Protein AF-A0A0L7KNR8-F1 (afdb_monomer_lite)

Radius of gyration: 23.15 Å; chains: 1; bounding box: 58×33×73 Å

Secondary structure (DSSP, 8-state):
-----HHHHHHHHHHHS-HHHHTTEEEEEE----TT-----SEEEEETTSEEEEEETTEEEEEEE---SS---EEEEEE-TT--EEEEEE-SSEEEEEEESSSEEEEEEEESEEEEEEE-TT-SS--EEEEEESS--SPEEE-TT--EE---------TTTHHHHHHHHHHHHHHHHHHHHHHTT--

Organism: Operophtera brumata (NCBI:txid104452)

pLDDT: mean 81.12, std 15.82, range [36.81, 95.5]

Structure (mmCIF, N/CA/C/O backbone):
data_AF-A0A0L7KNR8-F1
#
_entry.id   AF-A0A0L7KNR8-F1
#
loop_
_atom_site.group_PDB
_atom_site.id
_atom_site.type_symbol
_atom_site.label_atom_id
_atom_site.label_alt_id
_atom_site.label_comp_id
_atom_site.label_asym_id
_atom_site.label_entity_id
_atom_site.label_seq_id
_atom_site.pdbx_PDB_ins_code
_atom_site.Cartn_x
_atom_site.Cartn_y
_atom_site.Cartn_z
_atom_site.occupancy
_atom_site.B_iso_or_equiv
_atom_site.auth_seq_id
_atom_site.auth_comp_id
_atom_site.auth_asym_id
_atom_site.auth_atom_id
_atom_site.pdbx_PDB_model_num
ATOM 1 N N . MET A 1 1 ? 5.613 -11.503 24.191 1.00 37.38 1 MET A N 1
ATOM 2 C CA . MET A 1 1 ? 5.406 -11.866 22.773 1.00 37.38 1 MET A CA 1
ATOM 3 C C . MET A 1 1 ? 4.360 -12.969 22.717 1.00 37.38 1 MET A C 1
ATOM 5 O O . MET A 1 1 ? 4.701 -14.126 22.918 1.00 37.38 1 MET A O 1
ATOM 9 N N . GLN A 1 2 ? 3.079 -12.625 22.579 1.00 37.84 2 GLN A N 1
ATOM 10 C CA . GLN A 1 2 ? 2.032 -13.630 22.381 1.00 37.84 2 GLN A CA 1
ATOM 11 C C . GLN A 1 2 ? 1.893 -13.866 20.880 1.00 37.84 2 GLN A C 1
ATOM 13 O O . GLN A 1 2 ? 1.580 -12.940 20.136 1.00 37.84 2 GLN A O 1
ATOM 18 N N . GLY A 1 3 ? 2.192 -15.090 20.444 1.00 43.38 3 GLY A N 1
ATOM 19 C CA . GLY A 1 3 ? 1.976 -15.519 19.068 1.00 43.38 3 GLY A CA 1
ATOM 20 C C . GLY A 1 3 ? 0.489 -15.445 18.749 1.00 43.38 3 GLY A C 1
ATOM 21 O O . GLY A 1 3 ? -0.318 -16.158 19.347 1.00 43.38 3 GLY A O 1
ATOM 22 N N . ILE A 1 4 ? 0.121 -14.545 17.845 1.00 47.81 4 ILE A N 1
ATOM 23 C CA . ILE A 1 4 ? -1.256 -14.387 17.397 1.00 47.81 4 ILE A CA 1
ATOM 24 C C . ILE A 1 4 ? -1.545 -15.549 16.438 1.00 47.81 4 ILE A C 1
ATOM 26 O O . ILE A 1 4 ? -1.029 -15.599 15.325 1.00 47.81 4 ILE A O 1
ATOM 30 N N . THR A 1 5 ? -2.333 -16.527 16.881 1.00 53.62 5 THR A N 1
ATOM 31 C CA . THR A 1 5 ? -2.871 -17.584 16.012 1.00 53.62 5 THR A CA 1
ATOM 32 C C . THR A 1 5 ? -3.895 -16.985 15.040 1.00 53.62 5 THR A C 1
ATOM 34 O O . THR A 1 5 ? -4.539 -15.982 15.348 1.00 53.62 5 THR A O 1
ATOM 37 N N . ALA A 1 6 ? -4.104 -17.598 13.868 1.00 60.38 6 ALA A N 1
ATOM 38 C CA . ALA A 1 6 ? -5.024 -17.085 12.838 1.00 60.38 6 ALA A CA 1
ATOM 39 C C . ALA A 1 6 ? -6.465 -16.828 13.346 1.00 60.38 6 ALA A C 1
ATOM 41 O O . ALA A 1 6 ? -7.164 -15.950 12.837 1.00 60.38 6 ALA A O 1
ATOM 42 N N . GLY A 1 7 ? -6.904 -17.556 14.382 1.00 59.66 7 GLY A N 1
ATOM 43 C CA . GLY A 1 7 ? -8.181 -17.318 15.064 1.00 59.66 7 GLY A CA 1
ATOM 44 C C . GLY A 1 7 ? -8.222 -16.006 15.858 1.00 59.66 7 GLY A C 1
ATOM 45 O O . GLY A 1 7 ? -9.235 -15.309 15.822 1.00 59.66 7 GLY A O 1
ATOM 46 N N . ASN A 1 8 ? -7.112 -15.628 16.498 1.00 73.69 8 ASN A N 1
ATOM 47 C CA . ASN A 1 8 ? -6.999 -14.385 17.263 1.00 73.69 8 ASN A CA 1
ATOM 48 C C . ASN A 1 8 ? -6.939 -13.161 16.339 1.00 73.69 8 ASN A C 1
ATOM 50 O O . ASN A 1 8 ? -7.565 -12.149 16.641 1.00 73.69 8 ASN A O 1
ATOM 54 N N . VAL A 1 9 ? -6.282 -13.271 15.173 1.00 78.44 9 VAL A N 1
ATOM 55 C CA . VAL A 1 9 ? -6.230 -12.177 14.180 1.00 78.44 9 VAL A CA 1
ATOM 56 C C . VAL A 1 9 ? -7.637 -11.788 13.721 1.00 78.44 9 VAL A C 1
ATOM 58 O O . VAL A 1 9 ? -7.971 -10.609 13.681 1.00 78.44 9 VAL A O 1
ATOM 61 N N . ARG A 1 10 ? -8.496 -12.772 13.415 1.00 79.19 10 ARG A N 1
ATOM 62 C CA . ARG A 1 10 ? -9.878 -12.505 12.976 1.00 79.19 10 ARG A CA 1
ATOM 63 C C . ARG A 1 10 ? -10.735 -11.851 14.058 1.00 79.19 10 ARG A C 1
ATOM 65 O O . ARG A 1 10 ? -11.606 -11.050 13.728 1.00 79.19 10 ARG A O 1
ATOM 72 N N . GLN A 1 11 ? -10.533 -12.211 15.324 1.00 82.56 11 GLN A N 1
ATOM 73 C CA . GLN A 1 11 ? -11.270 -11.603 16.433 1.00 82.56 11 GLN A CA 1
ATOM 74 C C . GLN A 1 11 ? -10.834 -10.155 16.659 1.00 82.56 11 GLN A C 1
ATOM 76 O O . GLN A 1 11 ? -11.690 -9.284 16.783 1.00 82.56 11 GLN A O 1
ATOM 81 N N . GLU A 1 12 ? -9.527 -9.892 16.628 1.00 83.44 12 GLU A N 1
ATOM 82 C CA . GLU A 1 12 ? -8.979 -8.537 16.721 1.00 83.44 12 GLU A CA 1
ATOM 83 C C . GLU A 1 12 ? -9.417 -7.659 15.548 1.00 83.44 12 GLU A C 1
ATOM 85 O O . GLU A 1 12 ? -9.917 -6.556 15.747 1.00 83.44 12 GLU A O 1
ATOM 90 N N . PHE A 1 13 ? -9.367 -8.188 14.327 1.00 85.19 13 PHE A N 1
ATOM 91 C CA . PHE A 1 13 ? -9.852 -7.498 13.133 1.00 85.19 13 PHE A CA 1
ATOM 92 C C . PHE A 1 13 ? -11.319 -7.053 13.266 1.00 85.19 13 PHE A C 1
ATOM 94 O O . PHE A 1 13 ? -11.649 -5.888 13.056 1.00 85.19 13 PHE A O 1
ATOM 101 N N . LYS A 1 14 ? -12.202 -7.960 13.708 1.00 85.69 14 LYS A N 1
ATOM 102 C CA . LYS A 1 14 ? -13.618 -7.643 13.970 1.00 85.69 14 LYS A CA 1
ATOM 103 C C . LYS A 1 14 ? -13.817 -6.695 15.153 1.00 85.69 14 LYS A C 1
ATOM 105 O O . LYS A 1 14 ? -14.855 -6.046 15.248 1.00 85.69 14 LYS A O 1
ATOM 110 N N . ARG A 1 15 ? -12.867 -6.643 16.089 1.00 87.88 15 ARG A N 1
ATOM 111 C CA . ARG A 1 15 ? -12.920 -5.730 17.231 1.00 87.88 15 ARG A CA 1
ATOM 112 C C . ARG A 1 15 ? -12.614 -4.300 16.799 1.00 87.88 15 ARG A C 1
ATOM 114 O O . ARG A 1 15 ? -13.287 -3.401 17.297 1.00 87.88 15 ARG A O 1
ATOM 121 N N . LEU A 1 16 ? -11.650 -4.115 15.901 1.00 87.25 16 LEU A N 1
ATOM 122 C CA . LEU A 1 16 ? -11.127 -2.808 15.493 1.00 87.25 16 LEU A CA 1
ATOM 123 C C . LEU A 1 16 ? -11.939 -2.131 14.382 1.00 87.25 16 LEU A C 1
ATOM 125 O O . LEU A 1 16 ? -11.911 -0.908 14.277 1.00 87.25 16 LEU A O 1
ATOM 129 N N . LEU A 1 17 ? -12.690 -2.895 13.584 1.00 88.69 17 LEU A N 1
ATOM 130 C CA . LEU A 1 17 ? -13.468 -2.362 12.462 1.00 88.69 17 LEU A CA 1
ATOM 131 C C . LEU A 1 17 ? -14.983 -2.367 12.713 1.00 88.69 17 LEU A C 1
ATOM 133 O O . LEU A 1 17 ? -15.502 -3.259 13.391 1.00 88.69 17 LEU A O 1
ATOM 137 N N . PRO A 1 18 ? -15.727 -1.424 12.107 1.00 88.75 18 PRO A N 1
ATOM 138 C CA . PRO A 1 18 ? -17.177 -1.519 11.990 1.00 88.75 18 PRO A CA 1
ATOM 139 C C . PRO A 1 18 ? -17.598 -2.760 11.194 1.00 88.75 18 PRO A C 1
ATOM 141 O O . PRO A 1 18 ? -17.036 -3.054 10.139 1.00 88.75 18 PRO A O 1
ATOM 144 N N . LEU A 1 19 ? -18.649 -3.450 11.651 1.00 85.94 19 LEU A N 1
ATOM 145 C CA . LEU A 1 19 ? -19.166 -4.664 11.002 1.00 85.94 19 LEU A CA 1
ATOM 146 C C . LEU A 1 19 ? -19.582 -4.445 9.540 1.00 85.94 19 LEU A C 1
ATOM 148 O O . LEU A 1 19 ? -19.510 -5.381 8.755 1.00 85.94 19 LEU A O 1
ATOM 152 N N . SER A 1 20 ? -19.977 -3.223 9.174 1.00 86.81 20 SER A N 1
ATOM 153 C CA . SER A 1 20 ? -20.363 -2.865 7.806 1.00 86.81 20 SER A CA 1
ATOM 154 C C . SER A 1 20 ? -19.220 -2.983 6.798 1.00 86.81 20 SER A C 1
ATOM 156 O O . SER A 1 20 ? -19.477 -3.192 5.623 1.00 86.81 20 SER A O 1
ATOM 158 N N . ILE A 1 21 ? -17.970 -2.841 7.244 1.00 89.12 21 ILE A N 1
ATOM 159 C CA . ILE A 1 21 ? -16.797 -2.765 6.363 1.00 89.12 21 ILE A CA 1
ATOM 160 C C . ILE A 1 21 ? -16.029 -4.083 6.336 1.00 89.12 21 ILE A C 1
ATOM 162 O O . ILE A 1 21 ? -15.330 -4.359 5.371 1.00 89.12 21 ILE A O 1
ATOM 166 N N . VAL A 1 22 ? -16.192 -4.932 7.355 1.00 88.75 22 VAL A N 1
ATOM 167 C CA . VAL A 1 22 ? -15.485 -6.218 7.495 1.00 88.75 22 VAL A CA 1
ATOM 168 C C . VAL A 1 22 ? -15.588 -7.089 6.237 1.00 88.75 22 VAL A C 1
ATOM 170 O O . VAL A 1 22 ? -14.595 -7.701 5.852 1.00 88.75 22 VAL A O 1
ATOM 173 N N . ASP A 1 23 ? -16.750 -7.114 5.582 1.00 88.38 23 ASP A N 1
ATOM 174 C CA . ASP A 1 23 ? -16.982 -7.927 4.379 1.00 88.38 23 ASP A CA 1
ATOM 175 C C . ASP A 1 23 ? -16.477 -7.261 3.081 1.00 88.38 23 ASP A C 1
ATOM 177 O O . ASP A 1 23 ? -16.331 -7.921 2.044 1.00 88.38 23 ASP A O 1
ATOM 181 N N . GLU A 1 24 ? -16.193 -5.958 3.127 1.00 91.56 24 GLU A N 1
ATOM 182 C CA . GLU A 1 24 ? -15.673 -5.167 2.007 1.00 91.56 24 GLU A CA 1
ATOM 183 C C . GLU A 1 24 ? -14.142 -5.154 1.945 1.00 91.56 24 GLU A C 1
ATOM 185 O O . GLU A 1 24 ? -13.592 -4.780 0.912 1.00 91.56 24 GLU A O 1
ATOM 190 N N . VAL A 1 25 ? -13.443 -5.552 3.012 1.00 92.38 25 VAL A N 1
ATOM 191 C CA . VAL A 1 25 ? -11.973 -5.512 3.067 1.00 92.38 25 VAL A CA 1
ATOM 192 C C . VAL A 1 25 ? -11.349 -6.612 2.204 1.00 92.38 25 VAL A C 1
ATOM 194 O O . VAL A 1 25 ? -11.728 -7.780 2.305 1.00 92.38 25 VAL A O 1
ATOM 197 N N . THR A 1 26 ? -10.354 -6.248 1.391 1.00 92.88 26 THR A N 1
ATOM 198 C CA . THR A 1 26 ? -9.527 -7.192 0.618 1.00 92.88 26 THR A CA 1
ATOM 199 C C . THR A 1 26 ? -8.208 -7.489 1.317 1.00 92.88 26 THR A C 1
ATOM 201 O O . THR A 1 26 ? -7.867 -8.649 1.538 1.00 92.88 26 THR A O 1
ATOM 204 N N . CYS A 1 27 ? -7.488 -6.447 1.727 1.00 92.56 27 CYS A N 1
ATOM 205 C CA . CYS A 1 27 ? -6.225 -6.547 2.443 1.00 92.56 27 CYS A CA 1
ATOM 206 C C . CYS A 1 27 ? -6.145 -5.486 3.547 1.00 92.56 27 CYS A C 1
ATOM 208 O O . CYS A 1 27 ? -6.828 -4.461 3.512 1.00 92.56 27 CYS A O 1
ATOM 210 N N . PHE A 1 28 ? -5.358 -5.765 4.583 1.00 93.88 28 PHE A N 1
ATOM 211 C CA . PHE A 1 28 ? -5.241 -4.897 5.750 1.00 93.88 28 PHE A CA 1
ATOM 212 C C . PHE A 1 28 ? -3.872 -5.023 6.400 1.00 93.88 28 PHE A C 1
ATOM 214 O O . PHE A 1 28 ? -3.176 -6.026 6.237 1.00 93.88 28 PHE A O 1
ATOM 221 N N . VAL A 1 29 ? -3.524 -4.014 7.188 1.00 93.88 29 VAL A N 1
ATOM 222 C CA . VAL A 1 29 ? -2.290 -3.973 7.964 1.00 93.88 29 VAL A CA 1
ATOM 223 C C . VAL A 1 29 ? -2.547 -3.309 9.313 1.00 93.88 29 VAL A C 1
ATOM 225 O O . VAL A 1 29 ? -3.264 -2.311 9.408 1.00 93.88 29 VAL A O 1
ATOM 228 N N . PHE A 1 30 ? -1.994 -3.898 10.373 1.00 92.25 30 PHE A N 1
ATOM 229 C CA . PHE A 1 30 ? -2.049 -3.315 11.711 1.00 92.25 30 PHE A CA 1
ATOM 230 C C . PHE A 1 30 ? -0.986 -2.242 11.858 1.00 92.25 30 PHE A C 1
ATOM 232 O O . PHE A 1 30 ? 0.125 -2.380 11.344 1.00 92.25 30 PHE A O 1
ATOM 239 N N . TYR A 1 31 ? -1.328 -1.201 12.600 1.00 89.06 31 TYR A N 1
ATOM 240 C CA . TYR A 1 31 ? -0.393 -0.137 12.890 1.00 89.06 31 TYR A CA 1
ATOM 241 C C . TYR A 1 31 ? 0.751 -0.620 13.794 1.00 89.06 31 TYR A C 1
ATOM 243 O O . TYR A 1 31 ? 0.554 -1.391 14.736 1.00 89.06 31 TYR A O 1
ATOM 251 N N . ASP A 1 32 ? 1.964 -0.157 13.504 1.00 84.25 32 ASP A N 1
ATOM 252 C CA . ASP A 1 32 ? 3.203 -0.583 14.161 1.00 84.25 32 ASP A CA 1
ATOM 253 C C . ASP A 1 32 ? 3.488 0.150 15.487 1.00 84.25 32 ASP A C 1
ATOM 255 O O . ASP A 1 32 ? 4.457 -0.183 16.167 1.00 84.25 32 ASP A O 1
ATOM 259 N N . ASN A 1 33 ? 2.631 1.099 15.894 1.00 81.94 33 ASN A N 1
ATOM 260 C CA . ASN A 1 33 ? 2.738 1.873 17.141 1.00 81.94 33 ASN A CA 1
ATOM 261 C C . ASN A 1 33 ? 4.123 2.513 17.341 1.00 81.94 33 ASN A C 1
ATOM 263 O O . ASN A 1 33 ? 4.761 2.372 18.388 1.00 81.94 33 ASN A O 1
ATOM 267 N N . HIS A 1 34 ? 4.609 3.212 16.315 1.00 81.94 34 HIS A N 1
ATOM 268 C CA . HIS A 1 34 ? 5.936 3.814 16.341 1.00 81.94 34 HIS A CA 1
ATOM 269 C C . HIS A 1 34 ? 6.030 4.968 17.371 1.00 81.94 34 HIS A C 1
ATOM 271 O O . HIS A 1 34 ? 5.220 5.890 17.326 1.00 81.94 34 HIS A O 1
ATOM 277 N N . PRO A 1 35 ? 7.053 5.014 18.251 1.00 80.94 35 PRO A N 1
ATOM 278 C CA . PRO A 1 35 ? 7.109 5.949 19.389 1.00 80.94 35 PRO A CA 1
ATOM 279 C C . PRO A 1 35 ? 7.247 7.431 19.010 1.00 80.94 35 PRO A C 1
ATOM 281 O O . PRO A 1 35 ? 7.067 8.302 19.855 1.00 80.94 35 PRO A O 1
ATOM 284 N N . ARG A 1 36 ? 7.628 7.723 17.762 1.00 80.19 36 ARG A N 1
ATOM 285 C CA . ARG A 1 36 ? 7.742 9.093 17.225 1.00 80.19 36 ARG A CA 1
ATOM 286 C C . ARG A 1 36 ? 6.499 9.565 16.478 1.00 80.19 36 ARG A C 1
ATOM 288 O O . ARG A 1 36 ? 6.495 10.689 15.991 1.00 80.19 36 ARG A O 1
ATOM 295 N N . ASP A 1 37 ? 5.510 8.697 16.320 1.00 79.38 37 ASP A N 1
ATOM 296 C CA . ASP A 1 37 ? 4.304 9.009 15.574 1.00 79.38 37 ASP A CA 1
ATOM 297 C C . ASP A 1 37 ? 3.152 9.203 16.562 1.00 79.38 37 ASP A C 1
ATOM 299 O O . ASP A 1 37 ? 2.779 8.288 17.293 1.00 79.38 37 ASP A O 1
ATOM 303 N N . GLU A 1 38 ? 2.619 10.421 16.615 1.00 78.06 38 GLU A N 1
ATOM 304 C CA . GLU A 1 38 ? 1.482 10.773 17.476 1.00 78.06 38 GLU A CA 1
ATOM 305 C C . GLU A 1 38 ? 0.149 10.290 16.888 1.00 78.06 38 GLU A C 1
ATOM 307 O O . GLU A 1 38 ? -0.907 10.424 17.514 1.00 78.06 38 GLU A O 1
ATOM 312 N N . LYS A 1 39 ? 0.178 9.720 15.677 1.00 78.62 39 LYS A N 1
ATOM 313 C CA . LYS A 1 39 ? -1.007 9.161 15.044 1.00 78.62 39 LYS A CA 1
ATOM 314 C C . LYS A 1 39 ? -1.562 8.006 15.855 1.00 78.62 39 LYS A C 1
ATOM 316 O O . LYS A 1 39 ? -0.917 6.984 16.080 1.00 78.62 39 LYS A O 1
ATOM 321 N N . CYS A 1 40 ? -2.821 8.175 16.213 1.00 84.06 40 CYS A N 1
ATOM 322 C CA . CYS A 1 40 ? -3.650 7.142 16.788 1.00 84.06 40 CYS A CA 1
ATOM 323 C C . CYS A 1 40 ? -4.304 6.388 15.632 1.00 84.06 40 CYS A C 1
ATOM 325 O O . CYS A 1 40 ? -5.356 6.803 15.171 1.00 84.06 40 CYS A O 1
ATOM 327 N N . ILE A 1 41 ? -3.658 5.349 15.105 1.00 89.31 41 ILE A N 1
ATOM 328 C CA . ILE A 1 41 ? -4.232 4.456 14.089 1.00 89.31 41 ILE A CA 1
ATOM 329 C C . ILE A 1 41 ? -4.156 3.045 14.655 1.00 89.31 41 ILE A C 1
ATOM 331 O O . ILE A 1 41 ? -3.123 2.651 15.184 1.00 89.31 41 ILE A O 1
ATOM 335 N N . ASP A 1 42 ? -5.235 2.282 14.538 1.00 90.12 42 ASP A N 1
ATOM 336 C CA . ASP A 1 42 ? -5.235 0.873 14.936 1.00 90.12 42 ASP A CA 1
ATOM 337 C C . ASP A 1 42 ? -4.985 -0.028 13.724 1.00 90.12 42 ASP A C 1
ATOM 339 O O . ASP A 1 42 ? -4.175 -0.961 13.759 1.00 90.12 42 ASP A O 1
ATOM 343 N N . ILE A 1 43 ? -5.702 0.248 12.634 1.00 92.88 43 ILE A N 1
ATOM 344 C CA . ILE A 1 43 ? -5.706 -0.586 11.438 1.00 92.88 43 ILE A CA 1
ATOM 345 C C . ILE A 1 43 ? -5.940 0.254 10.185 1.00 92.88 43 ILE A C 1
ATOM 347 O O . ILE A 1 43 ? -6.784 1.154 10.159 1.00 92.88 43 ILE A O 1
ATOM 351 N N . THR A 1 44 ? -5.222 -0.104 9.128 1.00 94.12 44 THR A N 1
ATOM 352 C CA . THR A 1 44 ? -5.417 0.438 7.786 1.00 94.12 44 THR A CA 1
ATOM 353 C C . THR A 1 44 ? -5.912 -0.680 6.882 1.00 94.12 44 THR A C 1
ATOM 355 O O . THR A 1 44 ? -5.375 -1.791 6.896 1.00 94.12 44 THR A O 1
ATOM 358 N N . VAL A 1 45 ? -6.962 -0.406 6.113 1.00 95.06 45 VAL A N 1
ATOM 359 C CA . VAL A 1 45 ? -7.637 -1.400 5.274 1.00 95.06 45 VAL A CA 1
ATOM 360 C C . VAL A 1 45 ? -7.801 -0.902 3.849 1.00 95.06 45 VAL A C 1
ATOM 362 O O . VAL A 1 45 ? -8.078 0.275 3.622 1.00 95.06 45 VAL A O 1
ATOM 365 N N . CYS A 1 46 ? -7.692 -1.822 2.899 1.00 94.88 46 CYS A N 1
ATOM 366 C CA . CYS A 1 46 ? -8.123 -1.630 1.524 1.00 94.88 46 CYS A CA 1
ATOM 367 C C . CYS A 1 46 ? -9.456 -2.340 1.309 1.00 94.88 46 CYS A C 1
ATOM 369 O O . CYS A 1 46 ? -9.657 -3.474 1.747 1.00 94.88 46 CYS A O 1
ATOM 371 N N . THR A 1 47 ? -10.363 -1.671 0.616 1.00 93.50 47 THR A N 1
ATOM 372 C CA . THR A 1 47 ? -11.675 -2.207 0.247 1.00 93.50 47 THR A CA 1
ATOM 373 C C . THR A 1 47 ? -11.668 -2.764 -1.175 1.00 93.50 47 THR A C 1
ATOM 375 O O . THR A 1 47 ? -10.842 -2.381 -2.007 1.00 93.50 47 THR A O 1
ATOM 378 N N . LYS A 1 48 ? -12.648 -3.620 -1.487 1.00 91.25 48 LYS A N 1
ATOM 379 C CA . LYS A 1 48 ? -12.899 -4.149 -2.843 1.00 91.25 48 LYS A CA 1
ATOM 380 C C . LYS A 1 48 ? -13.132 -3.048 -3.875 1.00 91.25 48 LYS A C 1
ATOM 382 O O . LYS A 1 48 ? -12.812 -3.221 -5.043 1.00 91.25 48 LYS A O 1
ATOM 387 N N . THR A 1 49 ? -13.656 -1.900 -3.448 1.00 89.62 49 THR A N 1
ATOM 388 C CA . THR A 1 49 ? -13.877 -0.732 -4.312 1.00 89.62 49 THR A CA 1
ATOM 389 C C . THR A 1 49 ? -12.600 0.062 -4.597 1.00 89.62 49 THR A C 1
ATOM 391 O O . THR A 1 49 ? -12.656 1.051 -5.322 1.00 89.62 49 THR A O 1
ATOM 394 N N . GLY A 1 50 ? -11.453 -0.348 -4.045 1.00 89.31 50 GLY A N 1
ATOM 395 C CA . GLY A 1 50 ? -10.185 0.354 -4.214 1.00 89.31 50 GLY A CA 1
ATOM 396 C C . GLY A 1 50 ? -10.012 1.540 -3.267 1.00 89.31 50 GLY A C 1
ATOM 397 O O . GLY A 1 50 ? -9.163 2.387 -3.505 1.00 89.31 50 GLY A O 1
ATOM 398 N N . GLU A 1 51 ? -10.780 1.646 -2.183 1.00 93.50 51 GLU A N 1
ATOM 399 C CA . GLU A 1 51 ? -10.541 2.685 -1.175 1.00 93.50 51 GLU A CA 1
ATOM 400 C C . GLU A 1 51 ? -9.607 2.196 -0.075 1.00 93.50 51 GLU A C 1
ATOM 402 O O . GLU A 1 51 ? -9.827 1.128 0.503 1.00 93.50 51 GLU A O 1
ATOM 407 N N . LEU A 1 52 ? -8.616 3.022 0.249 1.00 94.88 52 LEU A N 1
ATOM 408 C CA . LEU A 1 52 ? -7.755 2.881 1.413 1.00 94.88 52 LEU A CA 1
ATOM 409 C C . LEU A 1 52 ? -8.341 3.704 2.562 1.00 94.88 52 LEU A C 1
ATOM 411 O O . LEU A 1 52 ? -8.602 4.897 2.397 1.00 94.88 52 LEU A O 1
ATOM 415 N N . ARG A 1 53 ? -8.546 3.079 3.721 1.00 94.88 53 ARG A N 1
ATOM 416 C CA . ARG A 1 53 ? -9.186 3.689 4.892 1.00 94.88 53 ARG A CA 1
ATOM 417 C C . ARG A 1 53 ? -8.369 3.426 6.159 1.00 94.88 53 ARG A C 1
ATOM 419 O O . ARG A 1 53 ? -7.928 2.303 6.392 1.00 94.88 53 ARG A O 1
ATOM 426 N N . GLU A 1 54 ? -8.199 4.455 6.981 1.00 94.12 54 GLU A N 1
ATOM 427 C CA . GLU A 1 54 ? -7.533 4.398 8.289 1.00 94.12 54 GLU A CA 1
ATOM 428 C C . GLU A 1 54 ? -8.576 4.448 9.409 1.00 94.12 54 GLU A C 1
ATOM 430 O O . GLU A 1 54 ? -9.434 5.336 9.416 1.00 94.12 54 GLU A O 1
ATOM 435 N N . TYR A 1 55 ? -8.482 3.525 10.369 1.00 93.31 55 TYR A N 1
ATOM 436 C CA . TYR A 1 55 ? -9.395 3.442 11.509 1.00 93.31 55 TYR A CA 1
ATOM 437 C C . TYR A 1 55 ? -8.669 3.554 12.844 1.00 93.31 55 TYR A C 1
ATOM 439 O O . TYR A 1 55 ? -7.577 3.009 13.030 1.00 93.31 55 TYR A O 1
ATOM 447 N N . PHE A 1 56 ? -9.343 4.184 13.800 1.00 92.44 56 PHE A N 1
ATOM 448 C CA . PHE A 1 56 ? -8.960 4.208 15.205 1.00 92.44 56 PHE A CA 1
ATOM 449 C C . PHE A 1 56 ? -10.201 4.073 16.069 1.00 92.44 56 PHE A C 1
ATOM 451 O O . PHE A 1 56 ? -11.167 4.804 15.879 1.00 92.44 56 PHE A O 1
ATOM 458 N N . GLN A 1 57 ? -10.212 3.109 16.986 1.00 89.38 57 GLN A N 1
ATOM 459 C CA . GLN A 1 57 ? -11.354 2.835 17.861 1.00 89.38 57 GLN A CA 1
ATOM 460 C C . GLN A 1 57 ? -12.690 2.673 17.107 1.00 89.38 57 GLN A C 1
ATOM 462 O O . GLN A 1 57 ? -13.749 2.982 17.645 1.00 89.38 57 GLN A O 1
ATOM 467 N N . ARG A 1 58 ? -12.644 2.110 15.887 1.00 89.38 58 ARG A N 1
ATOM 468 C CA . ARG A 1 58 ? -13.762 1.947 14.926 1.00 89.38 58 ARG A CA 1
ATOM 469 C C . ARG A 1 58 ? -14.226 3.218 14.217 1.00 89.38 58 ARG A C 1
ATOM 471 O O . ARG A 1 58 ? -15.088 3.116 13.345 1.00 89.38 58 ARG A O 1
ATOM 478 N N . ASP A 1 59 ? -13.637 4.365 14.513 1.00 90.06 59 ASP A N 1
ATOM 479 C CA . ASP A 1 59 ? -13.915 5.604 13.804 1.00 90.06 59 ASP A CA 1
ATOM 480 C C . ASP A 1 59 ? -13.011 5.732 12.577 1.00 90.06 59 ASP A C 1
ATOM 482 O O . ASP A 1 59 ? -11.824 5.395 12.611 1.00 90.06 59 ASP A O 1
ATOM 486 N N . LEU A 1 60 ? -13.593 6.195 11.469 1.00 91.81 60 LEU A N 1
ATOM 487 C CA . LEU A 1 60 ? -12.859 6.477 10.239 1.00 91.81 60 LEU A CA 1
ATOM 488 C C . LEU A 1 60 ? -12.095 7.792 10.408 1.00 91.81 60 LEU A C 1
ATOM 490 O O . LEU A 1 60 ? -12.710 8.847 10.561 1.00 91.81 60 LEU A O 1
ATOM 494 N N . LEU A 1 61 ? -10.768 7.733 10.332 1.00 91.69 61 LEU A N 1
ATOM 495 C CA . LEU A 1 61 ? -9.911 8.916 10.426 1.00 91.69 61 LEU A CA 1
ATOM 496 C C . LEU A 1 61 ? -9.639 9.535 9.061 1.00 91.69 61 LEU A C 1
ATOM 498 O O . LEU A 1 61 ? -9.771 10.743 8.871 1.00 91.69 61 LEU A O 1
ATOM 502 N N . SER A 1 62 ? -9.244 8.700 8.104 1.00 92.19 62 SER A N 1
ATOM 503 C CA . SER A 1 62 ? -8.901 9.139 6.758 1.00 92.19 62 SER A CA 1
ATOM 504 C C . SER A 1 62 ? -9.313 8.096 5.736 1.00 92.19 62 SER A C 1
ATOM 506 O O . SER A 1 62 ? -9.340 6.898 6.017 1.00 92.19 62 SER A O 1
ATOM 508 N N . SER A 1 63 ? -9.639 8.561 4.535 1.00 93.88 63 SER A N 1
ATOM 509 C CA . SER A 1 63 ? -9.949 7.694 3.405 1.00 93.88 63 SER A CA 1
ATOM 510 C C . SER A 1 63 ? -9.451 8.315 2.111 1.00 93.88 63 SER A C 1
ATOM 512 O O . SER A 1 63 ? -9.462 9.539 1.961 1.00 93.88 63 SER A O 1
ATOM 514 N N . ILE A 1 64 ? -9.014 7.472 1.182 1.00 95.50 64 ILE A N 1
ATOM 515 C CA . ILE A 1 64 ? -8.656 7.874 -0.173 1.00 95.50 64 ILE A CA 1
ATOM 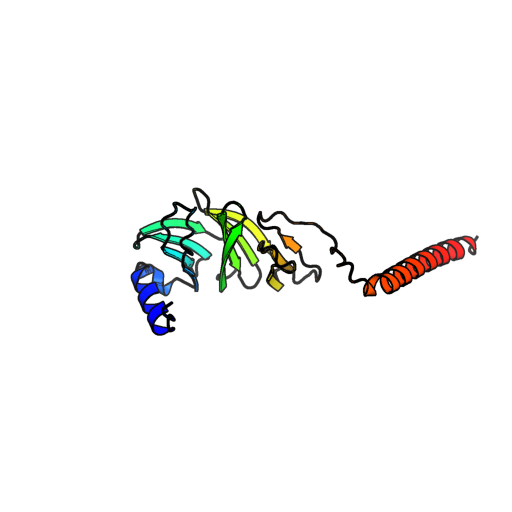516 C C . ILE A 1 64 ? -9.063 6.793 -1.168 1.00 95.50 64 ILE A C 1
ATOM 518 O O . ILE A 1 64 ? -8.855 5.603 -0.938 1.00 95.50 64 ILE A O 1
ATOM 522 N N . THR A 1 65 ? -9.621 7.212 -2.298 1.00 94.12 65 THR A N 1
ATOM 523 C CA . THR A 1 65 ? -9.934 6.314 -3.409 1.00 94.12 65 THR A CA 1
ATOM 524 C C . THR A 1 65 ? -8.689 6.108 -4.264 1.00 94.12 65 THR A C 1
ATOM 526 O O . THR A 1 65 ? -8.173 7.043 -4.880 1.00 94.12 65 THR A O 1
ATOM 529 N N . LEU A 1 66 ? -8.205 4.871 -4.316 1.00 87.75 66 LEU A N 1
ATOM 530 C CA . LEU A 1 66 ? -7.220 4.427 -5.288 1.00 87.75 66 LEU A CA 1
ATOM 531 C C . LEU A 1 66 ? -8.022 4.117 -6.551 1.00 87.75 66 LEU A C 1
ATOM 533 O O . LEU A 1 66 ? -8.773 3.148 -6.586 1.00 87.75 66 LEU A O 1
ATOM 537 N N . ASN A 1 67 ? -7.925 4.969 -7.574 1.00 87.06 67 ASN A N 1
ATOM 538 C CA . ASN A 1 67 ? -8.537 4.732 -8.888 1.00 87.06 67 ASN A CA 1
ATOM 539 C C . ASN A 1 67 ? -7.823 3.559 -9.588 1.00 87.06 67 ASN A C 1
ATOM 541 O O . ASN A 1 67 ? -7.048 3.745 -10.537 1.00 87.06 67 ASN A O 1
ATOM 545 N N . ALA A 1 68 ? -8.012 2.370 -9.031 1.00 83.38 68 ALA A N 1
ATOM 546 C CA . ALA A 1 68 ? -7.365 1.137 -9.409 1.00 83.38 68 ALA A CA 1
ATOM 547 C C . ALA A 1 68 ? -8.185 0.409 -10.465 1.00 83.38 68 ALA A C 1
ATOM 549 O O . ALA A 1 68 ? -9.415 0.398 -10.422 1.00 83.38 68 ALA A O 1
ATOM 550 N N . ALA A 1 69 ? -7.493 -0.204 -11.421 1.00 84.00 69 ALA A N 1
ATOM 551 C CA . ALA A 1 69 ? -8.147 -0.992 -12.462 1.00 84.00 69 ALA A CA 1
ATOM 552 C C . ALA A 1 69 ? -8.687 -2.338 -11.937 1.00 84.00 69 ALA A C 1
ATOM 554 O O . ALA A 1 69 ? -9.583 -2.924 -12.541 1.00 84.00 69 ALA A O 1
ATOM 555 N N . SER A 1 70 ? -8.144 -2.828 -10.821 1.00 88.81 70 SER A N 1
ATOM 556 C CA . SER A 1 70 ? -8.501 -4.104 -10.197 1.00 88.81 70 SER A CA 1
ATOM 557 C C . SER A 1 70 ? -8.550 -3.988 -8.673 1.00 88.81 70 SER A C 1
ATOM 559 O O . SER A 1 70 ? -8.073 -3.003 -8.111 1.00 88.81 70 SER A O 1
ATOM 561 N N . GLU A 1 71 ? -9.072 -5.014 -8.000 1.00 91.19 71 GLU A N 1
ATOM 562 C CA . GLU A 1 71 ? -9.097 -5.080 -6.534 1.00 91.19 71 GLU A CA 1
ATOM 563 C C . GLU A 1 71 ? -7.671 -5.096 -5.940 1.00 91.19 71 GLU A C 1
ATOM 565 O O . GLU A 1 71 ? -6.790 -5.766 -6.499 1.00 91.19 71 GLU A O 1
ATOM 570 N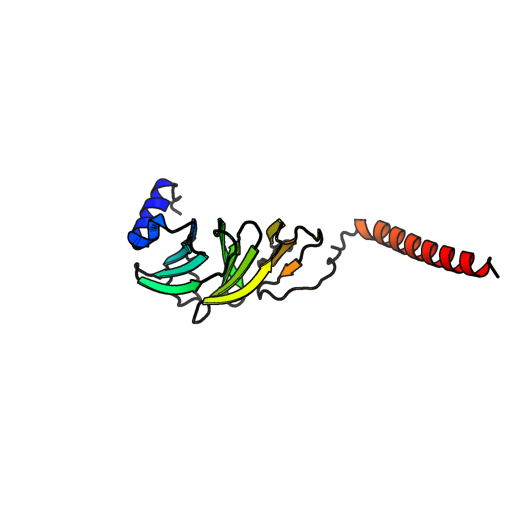 N . PRO A 1 72 ? -7.425 -4.391 -4.817 1.00 93.38 72 PRO A N 1
ATOM 571 C CA . PRO A 1 72 ? -6.153 -4.464 -4.108 1.00 93.38 72 PRO A CA 1
ATOM 572 C C . PRO A 1 72 ? -5.915 -5.819 -3.465 1.00 93.38 72 PRO A C 1
ATOM 574 O O . PRO A 1 72 ? -6.767 -6.316 -2.727 1.00 93.38 72 PRO A O 1
ATOM 577 N N . THR A 1 73 ? -4.741 -6.395 -3.709 1.00 92.94 73 THR A N 1
ATOM 578 C CA . THR A 1 73 ? -4.366 -7.723 -3.210 1.00 92.94 73 THR A CA 1
ATOM 579 C C . THR A 1 73 ? -3.514 -7.642 -1.957 1.00 92.94 73 THR A C 1
ATOM 581 O O . THR A 1 73 ? -3.631 -8.488 -1.074 1.00 92.94 73 THR A O 1
ATOM 584 N N . GLU A 1 74 ? -2.681 -6.612 -1.847 1.00 93.88 74 GLU A N 1
ATOM 585 C CA . GLU A 1 74 ? -1.733 -6.488 -0.749 1.00 93.88 74 GLU A CA 1
ATOM 586 C C . GLU A 1 74 ? -1.511 -5.037 -0.334 1.00 93.88 74 GLU A C 1
ATOM 588 O O . GLU A 1 74 ? -1.662 -4.102 -1.120 1.00 93.88 74 GLU A O 1
ATOM 593 N N . ILE A 1 75 ? -1.177 -4.863 0.939 1.00 95.19 75 ILE A N 1
ATOM 594 C CA . ILE A 1 75 ? -0.833 -3.579 1.533 1.00 95.19 75 ILE A CA 1
ATOM 595 C C . ILE A 1 75 ? 0.360 -3.777 2.457 1.00 95.19 75 ILE A C 1
ATOM 597 O O . ILE A 1 75 ? 0.388 -4.710 3.260 1.00 95.19 75 ILE A O 1
ATOM 601 N N . ILE A 1 76 ? 1.338 -2.885 2.351 1.00 93.94 76 ILE A N 1
ATOM 602 C CA . ILE A 1 76 ? 2.548 -2.913 3.162 1.00 93.94 76 ILE A CA 1
ATOM 603 C C . ILE A 1 76 ? 2.774 -1.537 3.778 1.00 93.94 76 ILE A C 1
ATOM 605 O O . ILE A 1 76 ? 2.687 -0.513 3.098 1.00 93.94 76 ILE A O 1
ATOM 609 N N . ILE A 1 77 ? 3.069 -1.520 5.077 1.00 91.94 77 ILE A N 1
ATOM 610 C CA . ILE A 1 77 ? 3.522 -0.321 5.782 1.00 91.94 77 ILE A CA 1
ATOM 611 C C . ILE A 1 77 ? 5.017 -0.140 5.543 1.00 91.94 77 ILE A C 1
ATOM 613 O O . ILE A 1 77 ? 5.804 -1.060 5.756 1.00 91.94 77 ILE A O 1
ATOM 617 N N . MET A 1 78 ? 5.404 1.076 5.174 1.00 90.38 78 MET A N 1
ATOM 618 C CA . MET A 1 78 ? 6.790 1.517 5.153 1.00 90.38 78 MET A CA 1
ATOM 619 C C . MET A 1 78 ? 6.959 2.837 5.897 1.00 90.38 78 MET A C 1
ATOM 621 O O . MET A 1 78 ? 6.082 3.702 5.892 1.00 90.38 78 MET A O 1
ATOM 625 N N . ARG A 1 79 ? 8.126 2.999 6.521 1.00 88.56 79 ARG A N 1
ATOM 626 C CA . ARG A 1 79 ? 8.553 4.246 7.153 1.00 88.56 79 ARG A CA 1
ATOM 627 C C . ARG A 1 79 ? 9.932 4.632 6.651 1.00 88.56 79 ARG A C 1
ATOM 629 O O . ARG A 1 79 ? 10.787 3.767 6.485 1.00 88.56 79 ARG A O 1
ATOM 636 N N . ASN A 1 80 ? 10.146 5.927 6.452 1.00 88.44 80 ASN A N 1
ATOM 637 C CA . ASN A 1 80 ? 11.479 6.454 6.167 1.00 88.44 80 ASN A CA 1
ATOM 638 C C . ASN A 1 80 ? 12.275 6.710 7.460 1.00 88.44 80 ASN A C 1
ATOM 640 O O . ASN A 1 80 ? 11.756 6.598 8.575 1.00 88.44 80 ASN A O 1
ATOM 644 N N . CYS A 1 81 ? 13.532 7.136 7.324 1.00 85.44 81 CYS A N 1
ATOM 645 C CA . CYS A 1 81 ? 14.400 7.503 8.446 1.00 85.44 81 CYS A CA 1
ATOM 646 C C . CYS A 1 81 ? 13.851 8.637 9.337 1.00 85.44 81 CYS A C 1
ATOM 648 O O . CYS A 1 81 ? 14.248 8.769 10.499 1.00 85.44 81 CYS A O 1
ATOM 650 N N . LYS A 1 82 ? 12.918 9.446 8.820 1.00 86.81 82 LYS A N 1
ATOM 651 C CA . LYS A 1 82 ? 12.209 10.501 9.563 1.00 86.81 82 LYS A CA 1
ATOM 652 C C . LYS A 1 82 ? 10.955 9.987 10.272 1.00 86.81 82 LYS A C 1
ATOM 654 O O . LYS A 1 82 ? 10.247 10.778 10.886 1.00 86.81 82 LYS A O 1
ATOM 659 N N . SER A 1 83 ? 10.701 8.680 10.210 1.00 84.75 83 SER A N 1
ATOM 660 C CA . SER A 1 83 ? 9.505 8.020 10.731 1.00 84.75 83 SER A CA 1
ATOM 661 C C . SER A 1 83 ? 8.204 8.442 10.037 1.00 84.75 83 SER A C 1
ATOM 663 O O . SER A 1 83 ? 7.127 8.189 10.572 1.00 84.75 83 SER A O 1
ATOM 665 N N . GLU A 1 84 ? 8.277 9.037 8.842 1.00 88.94 84 GLU A N 1
ATOM 666 C CA . GLU A 1 84 ? 7.096 9.352 8.037 1.00 88.94 84 GLU A CA 1
ATOM 667 C C . GLU A 1 84 ? 6.494 8.062 7.473 1.00 88.94 84 GLU A C 1
ATOM 669 O O . GLU A 1 84 ? 7.190 7.256 6.854 1.00 88.94 84 GLU A O 1
ATOM 674 N N . LEU A 1 85 ? 5.192 7.884 7.689 1.00 90.69 85 LEU A N 1
ATOM 675 C CA . LEU A 1 85 ? 4.444 6.701 7.283 1.00 90.69 85 LEU A CA 1
ATOM 676 C C . LEU A 1 85 ? 4.020 6.780 5.814 1.00 90.69 85 LEU A C 1
ATOM 678 O O . LEU A 1 85 ? 3.493 7.794 5.349 1.00 90.69 85 LEU A O 1
ATOM 682 N N . SER A 1 86 ? 4.208 5.682 5.093 1.00 92.81 86 SER A N 1
ATOM 683 C CA . SER A 1 86 ? 3.668 5.477 3.753 1.00 92.81 86 SER A CA 1
ATOM 684 C C . SER A 1 86 ? 3.142 4.057 3.596 1.00 92.81 86 SER A C 1
ATOM 686 O O . SER A 1 86 ? 3.656 3.114 4.195 1.00 92.81 86 SER A O 1
ATOM 688 N N . TYR A 1 87 ? 2.118 3.909 2.770 1.00 94.44 87 TYR A N 1
ATOM 689 C CA . TYR A 1 87 ? 1.532 2.630 2.415 1.00 94.44 87 TYR A CA 1
ATOM 690 C C . TYR A 1 87 ? 1.868 2.304 0.970 1.00 94.44 87 TYR A C 1
ATOM 692 O O . TYR A 1 87 ? 1.705 3.140 0.080 1.00 94.44 87 TYR A O 1
ATOM 700 N N . ILE A 1 88 ? 2.305 1.075 0.741 1.00 95.00 88 ILE A N 1
ATOM 701 C CA . ILE A 1 88 ? 2.438 0.506 -0.593 1.00 95.00 88 ILE A CA 1
ATOM 702 C C . ILE A 1 88 ? 1.251 -0.420 -0.780 1.00 95.00 88 ILE A C 1
ATOM 704 O O . ILE A 1 88 ? 1.104 -1.386 -0.037 1.00 95.00 88 ILE A O 1
ATOM 708 N N . VAL A 1 89 ? 0.393 -0.102 -1.741 1.00 95.06 89 VAL A N 1
ATOM 709 C CA . VAL A 1 89 ? -0.776 -0.912 -2.080 1.00 95.06 89 VAL A CA 1
ATOM 710 C C . VAL A 1 89 ? -0.535 -1.546 -3.439 1.00 95.06 89 VAL A C 1
ATOM 712 O O . VAL A 1 89 ? -0.322 -0.840 -4.426 1.00 95.06 89 VAL A O 1
ATOM 715 N N . GLY A 1 90 ? -0.518 -2.874 -3.462 1.00 93.56 90 GLY A N 1
ATOM 716 C CA . GLY A 1 90 ? -0.264 -3.680 -4.645 1.00 93.56 90 GLY A CA 1
ATOM 717 C C . GLY A 1 90 ? -1.538 -4.327 -5.167 1.00 93.56 90 GLY A C 1
ATOM 718 O O . GLY A 1 90 ? -2.344 -4.869 -4.401 1.00 93.56 90 GLY A O 1
ATOM 719 N N . ASN A 1 91 ? -1.682 -4.284 -6.485 1.00 92.06 91 ASN A N 1
ATOM 720 C CA . ASN A 1 91 ? -2.707 -4.969 -7.256 1.00 92.06 91 ASN A CA 1
ATOM 721 C C . ASN A 1 91 ? -2.009 -5.803 -8.348 1.00 92.06 91 ASN A C 1
ATOM 723 O O . ASN A 1 91 ? -0.789 -5.765 -8.480 1.00 92.06 91 ASN A O 1
ATOM 727 N N . ILE A 1 92 ? -2.777 -6.528 -9.169 1.00 90.44 92 ILE A N 1
ATOM 728 C CA . ILE A 1 92 ? -2.222 -7.446 -10.184 1.00 90.44 92 ILE A CA 1
ATOM 729 C C . ILE A 1 92 ? -1.298 -6.720 -11.183 1.00 90.44 92 ILE A C 1
ATOM 731 O O . ILE A 1 92 ? -0.256 -7.255 -11.545 1.00 90.44 92 ILE A O 1
ATOM 735 N N . ASP A 1 93 ? -1.659 -5.498 -11.594 1.00 92.50 93 ASP A N 1
ATOM 736 C CA . ASP A 1 93 ? -0.956 -4.749 -12.653 1.00 92.50 93 ASP A CA 1
ATOM 737 C C . ASP A 1 93 ? -0.465 -3.363 -12.204 1.00 92.50 93 ASP A C 1
ATOM 739 O O . ASP A 1 93 ? 0.186 -2.646 -12.973 1.00 92.50 93 ASP A O 1
ATOM 743 N N . GLU A 1 94 ? -0.802 -2.949 -10.984 1.00 94.31 94 GLU A N 1
ATOM 744 C CA . GLU A 1 94 ? -0.588 -1.587 -10.499 1.00 94.31 94 GLU A CA 1
ATOM 745 C C . GLU A 1 94 ? -0.033 -1.593 -9.075 1.00 94.31 94 GLU A C 1
ATOM 747 O O . GLU A 1 94 ? -0.441 -2.398 -8.240 1.00 94.31 94 GLU A O 1
ATOM 752 N N . VAL A 1 95 ? 0.864 -0.651 -8.787 1.00 94.62 95 VAL A N 1
ATOM 753 C CA . VAL A 1 95 ? 1.361 -0.374 -7.435 1.00 94.62 95 VAL A CA 1
ATOM 754 C C . VAL A 1 95 ? 1.129 1.096 -7.118 1.00 94.62 95 VAL A C 1
ATOM 756 O O . VAL A 1 95 ? 1.495 1.986 -7.892 1.00 94.62 95 VAL A O 1
ATOM 759 N N . PHE A 1 96 ? 0.527 1.352 -5.964 1.00 94.44 96 PHE A N 1
ATOM 760 C CA . PHE A 1 96 ? 0.243 2.681 -5.447 1.00 94.44 96 PHE A CA 1
ATOM 761 C C . PHE A 1 96 ? 1.110 2.955 -4.228 1.00 94.44 96 PHE A C 1
ATOM 763 O O . PHE A 1 96 ? 1.149 2.169 -3.286 1.00 94.44 96 PHE A O 1
ATOM 770 N N . ILE A 1 97 ? 1.762 4.109 -4.231 1.00 94.25 97 ILE A N 1
ATOM 771 C CA . ILE A 1 97 ? 2.509 4.625 -3.090 1.00 94.25 97 ILE A CA 1
ATOM 772 C C . ILE A 1 97 ? 1.669 5.747 -2.497 1.00 94.25 97 ILE A C 1
ATOM 774 O O . ILE A 1 97 ? 1.424 6.760 -3.156 1.00 94.25 97 ILE A O 1
ATOM 778 N N . VAL A 1 98 ? 1.211 5.566 -1.263 1.00 94.00 98 VAL A N 1
ATOM 779 C CA . VAL A 1 98 ? 0.346 6.512 -0.558 1.00 94.00 98 VAL A CA 1
ATOM 780 C C . VAL A 1 98 ? 1.090 7.060 0.647 1.00 94.00 98 VAL A C 1
ATOM 782 O O . VAL A 1 98 ? 1.445 6.320 1.557 1.00 94.00 98 VAL A O 1
ATOM 785 N N . SER A 1 99 ? 1.309 8.369 0.683 1.00 92.31 99 SER A N 1
ATOM 786 C CA . SER A 1 99 ? 1.892 9.028 1.847 1.00 92.31 99 SER A CA 1
ATOM 787 C C . SER A 1 99 ? 0.812 9.317 2.882 1.00 92.31 99 SER A C 1
ATOM 789 O O . SER A 1 99 ? -0.211 9.932 2.573 1.00 92.31 99 SER A O 1
ATOM 791 N N . ALA A 1 100 ? 1.072 8.934 4.127 1.00 88.50 100 ALA A N 1
ATOM 792 C CA . ALA A 1 100 ? 0.192 9.191 5.253 1.00 88.50 100 ALA A CA 1
ATOM 793 C C . ALA A 1 100 ? 0.758 10.353 6.077 1.00 88.50 100 ALA A C 1
ATOM 795 O O . ALA A 1 100 ? 1.431 10.148 7.088 1.00 88.50 100 ALA A O 1
ATOM 796 N N . LYS A 1 101 ? 0.482 11.592 5.651 1.00 84.50 101 LYS A N 1
ATOM 797 C CA . LYS A 1 101 ? 0.837 12.819 6.396 1.00 84.50 101 LYS A CA 1
ATOM 798 C C . LYS A 1 101 ? -0.365 13.292 7.218 1.00 84.50 101 LYS A C 1
ATOM 800 O O . LYS A 1 101 ? -0.883 12.506 8.001 1.00 84.50 101 LYS A O 1
ATOM 805 N N . ALA A 1 102 ? -0.834 14.528 7.052 1.00 82.88 102 ALA A N 1
ATOM 806 C CA . ALA A 1 102 ? -2.075 14.985 7.688 1.00 82.88 102 ALA A CA 1
ATOM 807 C C . ALA A 1 102 ? -3.317 14.297 7.093 1.00 82.88 102 ALA A C 1
ATOM 809 O O . ALA A 1 102 ? -4.269 13.990 7.800 1.00 82.88 102 ALA A O 1
ATOM 810 N N . THR A 1 103 ? -3.276 14.028 5.791 1.00 86.56 103 THR A N 1
ATOM 811 C CA . THR A 1 103 ? -4.276 13.257 5.054 1.00 86.56 103 THR A CA 1
ATOM 812 C C . THR A 1 103 ? -3.567 12.213 4.204 1.00 86.56 103 THR A C 1
ATOM 814 O O . THR A 1 103 ? -2.375 12.352 3.900 1.00 86.56 103 THR A O 1
ATOM 817 N N . LEU A 1 104 ? -4.302 11.179 3.800 1.00 92.50 104 LEU A N 1
ATOM 818 C CA . LEU A 1 104 ? -3.833 10.235 2.794 1.00 92.50 104 LEU A CA 1
ATOM 819 C C . LEU A 1 104 ? -3.692 10.944 1.444 1.00 92.50 104 LEU A C 1
ATOM 821 O O . LEU A 1 104 ? -4.595 11.662 1.017 1.00 92.50 104 LEU A O 1
ATOM 825 N N . LEU A 1 105 ? -2.551 10.756 0.781 1.00 92.94 105 LEU A N 1
ATOM 826 C CA . LEU A 1 105 ? -2.269 11.315 -0.541 1.00 92.94 105 LEU A CA 1
ATOM 827 C C . LEU A 1 105 ? -1.546 10.282 -1.402 1.00 92.94 105 LEU A C 1
ATOM 829 O O . LEU A 1 105 ? -0.531 9.728 -0.983 1.00 92.94 105 LEU A O 1
ATOM 833 N N . ILE A 1 106 ? -2.036 10.051 -2.621 1.00 92.38 106 ILE A N 1
ATOM 834 C CA . ILE A 1 106 ? -1.339 9.207 -3.598 1.00 92.38 106 ILE A CA 1
ATOM 835 C C . ILE A 1 106 ? -0.091 9.962 -4.056 1.00 92.38 106 ILE A C 1
ATOM 837 O O . ILE A 1 106 ? -0.183 10.986 -4.730 1.00 92.38 106 ILE A O 1
ATOM 841 N N . HIS A 1 107 ? 1.074 9.456 -3.671 1.00 89.75 107 HIS A N 1
ATOM 842 C CA . HIS A 1 107 ? 2.362 10.008 -4.059 1.00 89.75 107 HIS A CA 1
ATOM 843 C C . HIS A 1 107 ? 2.736 9.584 -5.476 1.00 89.75 107 HIS A C 1
ATOM 845 O O . HIS A 1 107 ? 3.211 10.385 -6.279 1.00 89.75 107 HIS A O 1
ATOM 851 N N . THR A 1 108 ? 2.533 8.307 -5.798 1.00 91.06 108 THR A N 1
ATOM 852 C CA . THR A 1 108 ? 2.903 7.744 -7.097 1.00 91.06 108 THR A CA 1
ATOM 853 C C . THR A 1 108 ? 1.998 6.569 -7.435 1.00 91.06 108 THR A C 1
ATOM 855 O O . THR A 1 108 ? 1.649 5.769 -6.568 1.00 91.06 108 THR A O 1
ATOM 858 N N . LYS A 1 109 ? 1.635 6.465 -8.715 1.00 92.75 109 LYS A N 1
ATOM 859 C CA . LYS A 1 109 ? 0.972 5.303 -9.306 1.00 92.75 109 LYS A CA 1
ATOM 860 C C . LYS A 1 109 ? 1.900 4.711 -10.361 1.00 92.75 109 LYS A C 1
ATOM 862 O O . LYS A 1 109 ? 2.333 5.428 -11.261 1.00 92.75 109 LYS A O 1
ATOM 867 N N . ILE A 1 110 ? 2.180 3.419 -10.258 1.00 91.88 110 ILE A N 1
ATOM 868 C CA . ILE A 1 110 ? 2.991 2.671 -11.218 1.00 91.88 110 ILE A CA 1
ATOM 869 C C . ILE A 1 110 ? 2.081 1.647 -11.884 1.00 91.88 110 ILE A C 1
ATOM 871 O O . ILE A 1 110 ? 1.408 0.886 -11.197 1.00 91.88 110 ILE A O 1
ATOM 875 N N . THR A 1 111 ? 2.047 1.646 -13.211 1.00 93.19 111 THR A N 1
ATOM 876 C CA . THR A 1 111 ? 1.256 0.713 -14.019 1.00 93.19 111 THR A CA 1
ATOM 877 C C . THR A 1 111 ? 2.155 -0.312 -14.704 1.00 93.19 111 THR A C 1
ATOM 879 O O . THR A 1 111 ? 3.377 -0.141 -14.757 1.00 93.19 111 THR A O 1
ATOM 882 N N . ASN A 1 112 ? 1.533 -1.356 -15.257 1.00 91.94 112 ASN A N 1
ATOM 883 C CA . ASN A 1 112 ? 2.202 -2.447 -15.963 1.00 91.94 112 ASN A CA 1
ATOM 884 C C . ASN A 1 112 ? 3.227 -3.191 -15.093 1.00 91.94 112 ASN A C 1
ATOM 886 O O . ASN A 1 112 ? 4.298 -3.571 -15.562 1.00 91.94 112 ASN A O 1
ATOM 890 N N . VAL A 1 113 ? 2.922 -3.360 -13.808 1.00 93.19 113 VAL A N 1
ATOM 891 C CA . VAL A 1 113 ? 3.796 -4.050 -12.858 1.00 93.19 113 VAL A CA 1
ATOM 892 C C . VAL A 1 113 ? 3.690 -5.561 -13.069 1.00 93.19 113 VAL A C 1
ATOM 894 O O . VAL A 1 113 ? 2.593 -6.092 -13.197 1.00 93.19 113 VAL A O 1
ATOM 897 N N . ASP A 1 114 ? 4.833 -6.243 -13.141 1.00 93.06 114 ASP A N 1
ATOM 898 C CA . ASP A 1 114 ? 4.926 -7.709 -13.115 1.00 93.06 114 ASP A CA 1
ATOM 899 C C . ASP A 1 114 ? 5.078 -8.202 -11.673 1.00 93.06 114 ASP A C 1
ATOM 901 O O . ASP A 1 114 ? 4.350 -9.073 -11.203 1.00 93.06 114 ASP A O 1
ATOM 905 N N . LYS A 1 115 ? 6.015 -7.593 -10.942 1.00 92.44 115 LYS A N 1
ATOM 906 C CA . LYS A 1 115 ? 6.254 -7.874 -9.527 1.00 92.44 115 LYS A CA 1
ATOM 907 C C . LYS A 1 115 ? 6.896 -6.686 -8.836 1.00 92.44 115 LYS A C 1
ATOM 909 O O . LYS A 1 115 ? 7.616 -5.901 -9.459 1.00 92.44 115 LYS A O 1
ATOM 914 N N . PHE A 1 116 ? 6.714 -6.604 -7.527 1.00 93.88 116 PHE A N 1
ATOM 915 C CA . PHE A 1 116 ? 7.472 -5.692 -6.686 1.00 93.88 116 PHE A CA 1
ATOM 916 C C . PHE A 1 116 ? 7.964 -6.396 -5.424 1.00 93.88 116 PHE A C 1
ATOM 918 O O . PHE A 1 116 ? 7.419 -7.415 -5.003 1.00 93.88 116 PHE A O 1
ATOM 925 N N . SER A 1 117 ? 9.037 -5.869 -4.852 1.00 93.06 117 SER A N 1
ATOM 926 C CA . SER A 1 117 ? 9.628 -6.344 -3.608 1.00 93.06 117 SER A CA 1
ATOM 927 C C . SER A 1 117 ? 10.126 -5.164 -2.791 1.00 93.06 117 SER A C 1
ATOM 929 O O . SER A 1 117 ? 10.428 -4.093 -3.320 1.00 93.06 117 SER A O 1
ATOM 931 N N . ILE A 1 118 ? 10.186 -5.361 -1.480 1.00 91.94 118 ILE A N 1
ATOM 932 C CA . ILE A 1 118 ? 10.792 -4.414 -0.554 1.00 91.94 118 ILE A CA 1
ATOM 933 C C . ILE A 1 118 ? 12.068 -5.068 -0.053 1.00 91.94 118 ILE A C 1
ATOM 935 O O . ILE A 1 118 ? 12.012 -6.102 0.609 1.00 91.94 118 ILE A O 1
ATOM 939 N N . ASP A 1 119 ? 13.201 -4.463 -0.389 1.00 88.25 119 ASP A N 1
ATOM 940 C CA . ASP A 1 119 ? 14.519 -5.033 -0.147 1.00 88.25 119 ASP A CA 1
ATOM 941 C C . ASP A 1 119 ? 15.430 -3.992 0.519 1.00 88.25 119 ASP A C 1
ATOM 943 O O . ASP A 1 119 ? 15.469 -2.827 0.116 1.00 88.25 119 ASP A O 1
ATOM 947 N N . ASP A 1 120 ? 16.213 -4.427 1.505 1.00 84.81 120 ASP A N 1
ATOM 948 C CA . ASP A 1 120 ? 17.358 -3.689 2.057 1.00 84.81 120 ASP A CA 1
ATOM 949 C C . ASP A 1 120 ? 18.631 -4.511 1.802 1.00 84.81 120 ASP A C 1
ATOM 951 O O . ASP A 1 120 ? 19.147 -5.173 2.707 1.00 84.81 120 ASP A O 1
ATOM 955 N N . PRO A 1 121 ? 19.119 -4.551 0.547 1.00 75.19 121 PRO A N 1
ATOM 956 C CA . PRO A 1 121 ? 20.228 -5.429 0.174 1.00 75.19 121 PRO A CA 1
ATOM 957 C C . PRO A 1 121 ? 21.524 -5.078 0.915 1.00 75.19 121 PRO A C 1
ATOM 959 O O . PRO A 1 121 ? 22.364 -5.943 1.142 1.00 75.19 121 PRO A O 1
ATOM 962 N N . LEU A 1 122 ? 21.671 -3.818 1.330 1.00 80.31 122 LEU A N 1
ATOM 963 C CA . LEU A 1 122 ? 22.856 -3.316 2.018 1.00 80.31 122 LEU A CA 1
ATOM 964 C C . LEU A 1 122 ? 22.769 -3.461 3.547 1.00 80.31 122 LEU A C 1
ATOM 966 O O . LEU A 1 122 ? 23.704 -3.059 4.239 1.00 80.31 122 LEU A O 1
ATOM 970 N N . CYS A 1 123 ? 21.679 -4.032 4.079 1.00 77.12 123 CYS A N 1
ATOM 971 C CA . CYS A 1 123 ? 21.424 -4.177 5.517 1.00 77.12 123 CYS A CA 1
ATOM 972 C C . CYS A 1 123 ? 21.591 -2.858 6.295 1.00 77.12 123 CYS A C 1
ATOM 974 O O . CYS A 1 123 ? 22.127 -2.830 7.405 1.00 77.12 123 CYS A O 1
ATOM 976 N N . THR A 1 124 ? 21.175 -1.746 5.695 1.00 82.06 124 THR A N 1
ATOM 977 C CA . THR A 1 124 ? 21.336 -0.397 6.260 1.00 82.06 124 THR A CA 1
ATOM 978 C C . THR A 1 124 ? 20.232 -0.024 7.248 1.00 82.06 124 THR A C 1
ATOM 980 O O . THR A 1 124 ? 20.329 0.993 7.935 1.00 82.06 124 THR A O 1
ATOM 983 N N . GLY A 1 125 ? 19.176 -0.834 7.323 1.00 80.88 125 GLY A N 1
ATOM 984 C CA . GLY A 1 125 ? 17.912 -0.488 7.960 1.00 80.88 125 GLY A CA 1
ATOM 985 C C . GLY A 1 125 ? 17.026 0.401 7.083 1.00 80.88 125 GLY A C 1
ATOM 986 O O . GLY A 1 125 ? 15.984 0.850 7.558 1.00 80.88 125 GLY A O 1
ATOM 987 N N . GLN A 1 126 ? 17.418 0.675 5.834 1.00 83.31 126 GLN A N 1
ATOM 988 C CA . GLN A 1 126 ? 16.666 1.505 4.892 1.00 83.31 126 GLN A CA 1
ATOM 989 C C . GLN A 1 126 ? 16.143 0.644 3.745 1.00 83.31 126 GLN A C 1
ATOM 991 O O . GLN A 1 126 ? 16.837 0.377 2.765 1.00 83.31 126 GLN A O 1
ATOM 996 N N . ALA A 1 127 ? 14.896 0.200 3.877 1.00 86.06 127 ALA A N 1
ATOM 997 C CA . ALA A 1 127 ? 14.253 -0.590 2.842 1.00 86.06 127 ALA A CA 1
ATOM 998 C C . ALA A 1 127 ? 13.942 0.262 1.600 1.00 86.06 127 ALA A C 1
ATOM 1000 O O . ALA A 1 127 ? 13.442 1.384 1.699 1.00 86.06 127 ALA A O 1
ATOM 1001 N N . SER A 1 128 ? 14.219 -0.306 0.431 1.00 90.12 128 SER A N 1
ATOM 1002 C CA . SER A 1 128 ? 13.932 0.271 -0.880 1.00 90.12 128 SER A CA 1
ATOM 1003 C C . SER A 1 128 ? 12.804 -0.500 -1.556 1.00 90.12 128 SER A C 1
ATOM 1005 O O . SER A 1 128 ? 12.701 -1.721 -1.412 1.00 90.12 128 SER A O 1
ATOM 1007 N N . LEU A 1 129 ? 11.953 0.206 -2.300 1.00 91.94 129 LEU A N 1
ATOM 1008 C CA . LEU A 1 129 ? 10.916 -0.428 -3.108 1.00 91.94 129 LEU A CA 1
ATOM 1009 C C . LEU A 1 129 ? 11.487 -0.710 -4.498 1.00 91.94 129 LEU A C 1
ATOM 1011 O O . LEU A 1 129 ? 11.882 0.201 -5.225 1.00 91.94 129 LEU A O 1
ATOM 1015 N N . ARG A 1 130 ? 11.497 -1.982 -4.880 1.00 92.50 130 ARG A N 1
ATOM 1016 C CA . ARG A 1 130 ? 11.901 -2.455 -6.199 1.00 92.50 130 ARG A CA 1
ATOM 1017 C C . ARG A 1 130 ? 10.663 -2.862 -6.985 1.00 92.50 130 ARG A C 1
ATOM 1019 O O . ARG A 1 130 ? 9.897 -3.702 -6.530 1.00 92.50 130 ARG A O 1
ATOM 1026 N N . VAL A 1 131 ? 10.492 -2.314 -8.183 1.00 92.06 131 VAL A N 1
ATOM 1027 C CA . VAL A 1 131 ? 9.357 -2.622 -9.065 1.00 92.06 131 VAL A CA 1
ATOM 1028 C C . VAL A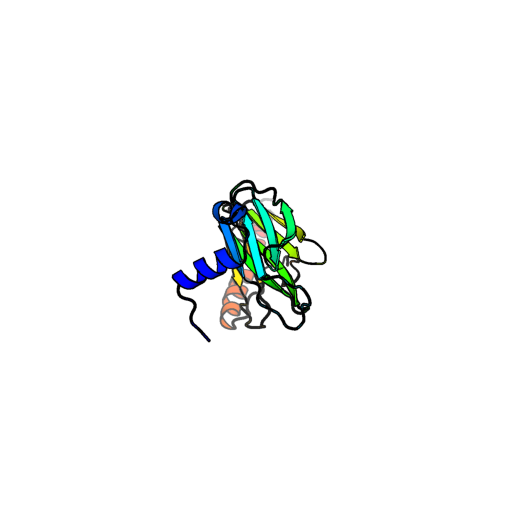 1 131 ? 9.872 -3.075 -10.423 1.00 92.06 131 VAL A C 1
ATOM 1030 O O . VAL A 1 131 ? 10.683 -2.388 -11.035 1.00 92.06 131 VAL A O 1
ATOM 1033 N N . ILE A 1 132 ? 9.400 -4.221 -10.904 1.00 92.25 132 ILE A N 1
ATOM 1034 C CA . ILE A 1 132 ? 9.707 -4.756 -12.234 1.00 92.25 132 ILE A CA 1
ATOM 1035 C C . ILE A 1 132 ? 8.429 -4.695 -13.060 1.00 92.25 132 ILE A C 1
ATOM 1037 O O . ILE A 1 132 ? 7.362 -5.095 -12.589 1.00 92.25 132 ILE A O 1
ATOM 1041 N N . ARG A 1 133 ? 8.528 -4.156 -14.275 1.00 93.12 133 ARG A N 1
ATOM 1042 C CA . ARG A 1 133 ? 7.387 -4.020 -15.180 1.00 93.12 133 ARG A CA 1
ATOM 1043 C C . ARG A 1 133 ? 7.316 -5.200 -16.144 1.00 93.12 133 ARG A C 1
ATOM 1045 O O . ARG A 1 133 ? 8.310 -5.873 -16.386 1.00 93.12 133 ARG A O 1
ATOM 1052 N N . LYS A 1 134 ? 6.142 -5.453 -16.720 1.00 92.25 134 LYS A N 1
ATOM 1053 C CA . LYS A 1 134 ? 5.952 -6.558 -17.679 1.00 92.25 134 LYS A CA 1
ATOM 1054 C C . LYS A 1 134 ? 6.687 -6.330 -19.002 1.00 92.25 134 LYS A C 1
ATOM 1056 O O . LYS A 1 134 ? 7.012 -7.287 -19.696 1.00 92.25 134 LYS A O 1
ATOM 1061 N N . ASP A 1 135 ? 6.910 -5.070 -19.367 1.00 91.62 135 ASP A N 1
ATOM 1062 C CA . ASP A 1 135 ? 7.585 -4.650 -20.598 1.00 91.62 135 ASP A CA 1
ATOM 1063 C C . ASP A 1 135 ? 9.092 -4.419 -20.430 1.00 91.62 135 ASP A C 1
ATOM 1065 O O . ASP A 1 135 ? 9.806 -4.357 -21.431 1.00 91.62 135 ASP A O 1
ATOM 1069 N N . ASP A 1 136 ? 9.582 -4.325 -19.192 1.00 83.38 136 ASP A N 1
ATOM 1070 C CA . ASP A 1 136 ? 10.983 -4.049 -18.894 1.00 83.38 136 ASP A CA 1
ATOM 1071 C C . ASP A 1 136 ? 11.488 -4.905 -17.726 1.00 83.38 136 ASP A C 1
ATOM 1073 O O . ASP A 1 136 ? 10.995 -4.835 -16.598 1.00 83.38 136 ASP A O 1
ATOM 1077 N N . ALA A 1 137 ? 12.519 -5.703 -18.002 1.00 83.12 137 ALA A N 1
ATOM 1078 C CA . ALA A 1 137 ? 13.180 -6.528 -17.000 1.00 83.12 137 ALA A CA 1
ATOM 1079 C C . ALA A 1 137 ? 14.101 -5.714 -16.070 1.00 83.12 137 ALA A C 1
ATOM 1081 O O . ALA A 1 137 ? 14.581 -6.255 -15.070 1.00 83.12 137 ALA A O 1
ATOM 1082 N N . VAL A 1 138 ? 14.375 -4.440 -16.384 1.00 86.88 138 VAL A N 1
ATOM 1083 C CA . VAL A 1 138 ? 15.167 -3.553 -15.529 1.00 86.88 138 VAL A CA 1
ATOM 1084 C C . VAL A 1 138 ? 14.304 -3.058 -14.362 1.00 86.88 138 VAL A C 1
ATOM 1086 O O . VAL A 1 138 ? 13.279 -2.409 -14.573 1.00 86.88 138 VAL A O 1
ATOM 1089 N N . PRO A 1 139 ? 14.697 -3.339 -13.106 1.00 88.06 139 PRO A N 1
ATOM 1090 C CA . PRO A 1 139 ? 13.939 -2.888 -11.953 1.00 88.06 139 PRO A CA 1
ATOM 1091 C C . PRO A 1 139 ? 14.037 -1.371 -11.780 1.00 88.06 139 PRO A C 1
ATOM 1093 O O . PRO A 1 139 ? 15.128 -0.801 -11.765 1.00 88.06 139 PRO A O 1
ATOM 1096 N N . ILE A 1 140 ? 12.896 -0.737 -11.533 1.00 89.56 140 ILE A N 1
ATOM 1097 C CA . ILE A 1 140 ? 12.821 0.634 -11.037 1.00 89.56 140 ILE A CA 1
ATOM 1098 C C . ILE A 1 140 ? 12.989 0.578 -9.520 1.00 89.56 140 ILE A C 1
ATOM 1100 O O . ILE A 1 140 ? 12.229 -0.109 -8.832 1.00 89.56 140 ILE A O 1
ATOM 1104 N N . ILE A 1 141 ? 13.992 1.285 -9.003 1.00 89.56 141 ILE A N 1
ATOM 1105 C CA . ILE A 1 141 ? 14.304 1.317 -7.573 1.00 89.56 141 ILE A CA 1
ATOM 1106 C C . ILE A 1 141 ? 13.913 2.680 -7.009 1.00 89.56 141 ILE A C 1
ATOM 1108 O O . ILE A 1 141 ? 14.342 3.728 -7.498 1.00 89.56 141 ILE A O 1
ATOM 1112 N N . PHE A 1 142 ? 13.105 2.645 -5.959 1.00 89.44 142 PHE A N 1
ATOM 1113 C CA . PHE A 1 142 ? 12.686 3.803 -5.190 1.00 89.44 142 PHE A CA 1
ATOM 1114 C C . PHE A 1 142 ? 13.389 3.7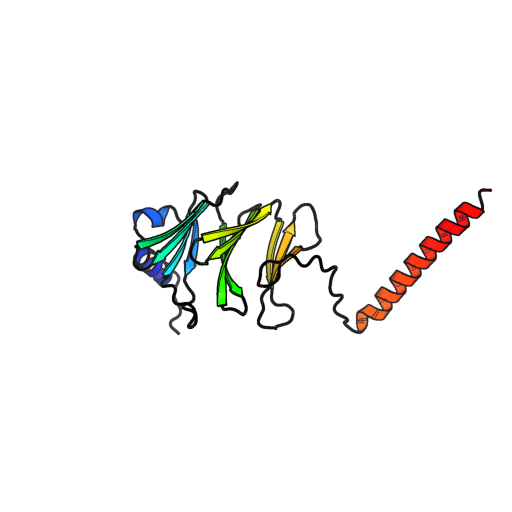98 -3.836 1.00 89.44 142 PHE A C 1
ATOM 1116 O O . PHE A 1 142 ? 13.422 2.772 -3.150 1.00 89.44 142 PHE A O 1
ATOM 1123 N N . ASP A 1 143 ? 13.940 4.949 -3.456 1.00 87.38 143 ASP A N 1
ATOM 1124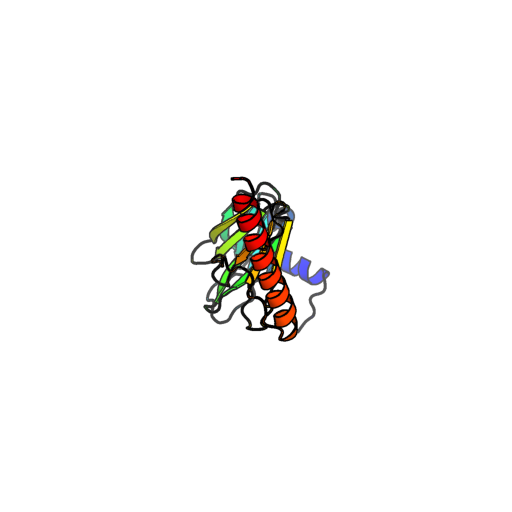 C CA . ASP A 1 143 ? 14.493 5.145 -2.117 1.00 87.38 143 ASP A CA 1
ATOM 1125 C C . ASP A 1 143 ? 13.385 5.188 -1.042 1.00 87.38 143 ASP A C 1
ATOM 1127 O O . ASP A 1 143 ? 12.189 5.135 -1.334 1.00 87.38 143 ASP A O 1
ATOM 1131 N N . GLU A 1 144 ? 13.778 5.316 0.226 1.00 84.94 144 GLU A N 1
ATOM 1132 C CA . GLU A 1 144 ? 12.852 5.442 1.364 1.00 84.94 144 GLU A CA 1
ATOM 1133 C C . GLU A 1 144 ? 11.913 6.665 1.283 1.00 84.94 144 GLU A C 1
ATOM 1135 O O . GLU A 1 144 ? 10.911 6.732 1.990 1.00 84.94 144 GLU A O 1
ATOM 1140 N N . ASN A 1 145 ? 12.233 7.649 0.437 1.00 86.69 145 ASN A N 1
ATOM 1141 C CA . ASN A 1 145 ? 11.414 8.834 0.184 1.00 86.69 145 ASN A CA 1
ATOM 1142 C C . ASN A 1 145 ? 10.642 8.722 -1.139 1.00 86.69 145 ASN A C 1
ATOM 1144 O O . ASN A 1 145 ? 10.090 9.719 -1.608 1.00 86.69 145 ASN A O 1
ATOM 1148 N N . PHE A 1 146 ? 10.624 7.527 -1.732 1.00 85.12 146 PHE A N 1
ATOM 1149 C CA . PHE A 1 146 ? 9.997 7.191 -3.002 1.00 85.12 146 PHE A CA 1
ATOM 1150 C C . PHE A 1 146 ? 10.456 8.043 -4.185 1.00 85.12 146 PHE A C 1
ATOM 1152 O O . PHE A 1 146 ? 9.728 8.230 -5.160 1.00 85.12 146 PHE A O 1
ATOM 1159 N N . LYS A 1 147 ? 11.698 8.526 -4.139 1.00 85.50 147 LYS A N 1
ATOM 1160 C CA . LYS A 1 147 ? 12.354 9.107 -5.305 1.00 85.50 147 LYS A CA 1
ATOM 1161 C C . LYS A 1 147 ? 12.907 7.974 -6.150 1.00 85.50 147 LYS A C 1
ATOM 1163 O O . LYS A 1 147 ? 13.626 7.108 -5.651 1.00 85.50 147 LYS A O 1
ATOM 1168 N N . SER A 1 148 ? 12.567 7.981 -7.436 1.00 78.69 148 SER A N 1
ATOM 1169 C CA . SER A 1 148 ? 13.141 7.042 -8.389 1.00 78.69 148 SER A CA 1
ATOM 1170 C C . SER A 1 148 ? 14.624 7.346 -8.539 1.00 78.69 148 SER A C 1
ATOM 1172 O O . SER A 1 148 ? 15.013 8.390 -9.071 1.00 78.69 148 SER A O 1
ATOM 1174 N N . SER A 1 149 ? 15.457 6.423 -8.091 1.00 63.91 149 SER A N 1
ATOM 1175 C CA . SER A 1 149 ? 16.845 6.407 -8.496 1.00 63.91 149 SER A CA 1
ATOM 1176 C C . SER A 1 149 ? 16.880 5.796 -9.893 1.00 63.91 149 SER A C 1
ATOM 1178 O O . SER A 1 149 ? 16.790 4.580 -10.038 1.00 63.91 149 SER A O 1
ATOM 1180 N N . GLU A 1 150 ? 17.051 6.620 -10.931 1.00 51.78 150 GLU A N 1
ATOM 1181 C CA . GLU A 1 150 ? 17.592 6.168 -12.225 1.00 51.78 150 GLU A CA 1
ATOM 1182 C C . GLU A 1 150 ? 19.065 5.766 -12.035 1.00 51.78 150 GLU A C 1
ATOM 1184 O O . GLU A 1 150 ? 19.990 6.318 -12.625 1.00 51.78 150 GLU A O 1
ATOM 1189 N N . VAL A 1 151 ? 19.325 4.846 -11.112 1.00 46.97 151 VAL A N 1
ATOM 1190 C CA . VAL A 1 151 ? 20.656 4.326 -10.866 1.00 46.97 151 VAL A CA 1
ATOM 1191 C C . VAL A 1 151 ? 20.714 3.025 -11.638 1.00 46.97 151 VAL A C 1
ATOM 1193 O O . VAL A 1 151 ? 20.322 1.966 -11.151 1.00 46.97 151 VAL A O 1
ATOM 1196 N N . LEU A 1 152 ? 21.196 3.155 -12.881 1.00 45.41 152 LEU A N 1
ATOM 1197 C CA . LEU A 1 152 ? 22.016 2.143 -13.544 1.00 45.41 152 LEU A CA 1
ATOM 1198 C C . LEU A 1 152 ? 22.779 1.411 -12.449 1.00 45.41 152 LEU A C 1
ATOM 1200 O O . LEU A 1 152 ? 23.586 2.056 -11.784 1.00 45.41 152 LEU A O 1
ATOM 1204 N N . PHE A 1 153 ? 22.424 0.143 -12.228 1.00 38.31 153 PHE A N 1
ATOM 1205 C CA . PHE A 1 153 ? 23.014 -0.785 -11.269 1.00 38.31 153 PHE A CA 1
ATOM 1206 C C . PHE A 1 153 ? 24.251 -0.208 -10.568 1.00 38.31 153 PHE A C 1
ATOM 1208 O O . PHE A 1 153 ? 25.264 0.007 -11.251 1.00 38.31 153 PHE A O 1
ATOM 1215 N N . PRO A 1 154 ? 24.260 -0.017 -9.235 1.00 36.81 154 PRO A N 1
ATOM 1216 C CA . PRO A 1 154 ? 25.538 -0.085 -8.569 1.00 36.81 154 PRO A CA 1
ATOM 1217 C C . PRO A 1 154 ? 26.006 -1.507 -8.864 1.00 36.81 154 PRO A C 1
ATOM 1219 O O . PRO A 1 154 ? 25.468 -2.477 -8.336 1.00 36.81 154 PRO A O 1
ATOM 1222 N N . VAL A 1 155 ? 26.917 -1.637 -9.830 1.00 41.16 155 VAL A N 1
ATOM 1223 C CA . VAL A 1 155 ? 27.745 -2.820 -9.969 1.00 41.16 155 VAL A CA 1
ATOM 1224 C C . VAL A 1 155 ? 28.356 -2.938 -8.590 1.00 41.16 155 VAL A C 1
ATOM 1226 O O . VAL A 1 155 ? 29.252 -2.165 -8.250 1.00 41.16 155 VAL A O 1
ATOM 1229 N N . GLU A 1 156 ? 27.789 -3.809 -7.756 1.00 43.06 156 GLU A N 1
ATOM 1230 C CA . GLU A 1 156 ? 28.457 -4.248 -6.555 1.00 43.06 156 GLU A CA 1
ATOM 1231 C C . GLU A 1 156 ? 29.821 -4.683 -7.054 1.00 43.06 156 GLU A C 1
ATOM 1233 O O . GLU A 1 156 ? 29.949 -5.635 -7.832 1.00 43.06 156 GLU A O 1
ATOM 1238 N N . ALA A 1 157 ? 30.828 -3.892 -6.697 1.00 41.81 157 ALA A N 1
ATOM 1239 C CA . ALA A 1 157 ? 32.219 -4.198 -6.911 1.00 41.81 157 ALA A CA 1
ATOM 1240 C C . ALA A 1 157 ? 32.560 -5.380 -5.997 1.00 41.81 157 ALA A C 1
ATOM 1242 O O . ALA A 1 157 ? 33.359 -5.273 -5.074 1.00 41.81 157 ALA A O 1
ATOM 1243 N N . SER A 1 158 ? 31.925 -6.526 -6.243 1.00 42.41 158 SER A N 1
ATOM 1244 C CA . SER A 1 158 ? 32.547 -7.796 -5.966 1.00 42.41 158 SER A CA 1
ATOM 1245 C C . SER A 1 158 ? 33.819 -7.795 -6.804 1.00 42.41 158 SER A C 1
ATOM 1247 O O . SER A 1 158 ? 33.808 -7.563 -8.018 1.00 42.41 158 SER A O 1
ATOM 1249 N N . SER A 1 159 ? 34.941 -7.961 -6.110 1.00 50.94 159 SER A N 1
ATOM 1250 C CA . SER A 1 159 ? 36.298 -7.968 -6.668 1.00 50.94 159 SER A CA 1
ATOM 1251 C C . SER A 1 159 ? 36.426 -8.891 -7.894 1.00 50.94 159 SER A C 1
ATOM 1253 O O . SER A 1 159 ? 37.268 -8.678 -8.764 1.00 50.94 159 SER A O 1
ATOM 1255 N N . ASP A 1 160 ? 35.510 -9.852 -8.005 1.00 52.00 160 ASP A N 1
ATOM 1256 C CA . ASP A 1 160 ? 35.499 -10.929 -8.984 1.00 52.00 160 ASP A CA 1
ATOM 1257 C C . ASP A 1 160 ? 34.814 -10.554 -10.316 1.00 52.00 160 ASP A C 1
ATOM 1259 O O . ASP A 1 160 ? 34.984 -11.260 -11.309 1.00 52.00 160 ASP A O 1
ATOM 1263 N N . LEU A 1 161 ? 34.087 -9.426 -10.393 1.00 53.12 161 LEU A N 1
ATOM 1264 C CA . LEU A 1 161 ? 33.450 -8.938 -11.634 1.00 53.12 161 LEU A CA 1
ATOM 1265 C C . LEU A 1 161 ? 34.330 -7.975 -12.444 1.00 53.12 161 LEU A C 1
ATOM 1267 O O . LEU A 1 161 ? 34.081 -7.758 -13.633 1.00 53.12 161 LEU A O 1
ATOM 1271 N N . LEU A 1 162 ? 35.384 -7.424 -11.838 1.00 58.41 162 LEU A N 1
ATOM 1272 C CA . LEU A 1 162 ? 36.337 -6.532 -12.506 1.00 58.41 162 LEU A CA 1
ATOM 1273 C C . LEU A 1 162 ? 36.950 -7.139 -13.783 1.00 58.41 162 LEU A C 1
ATOM 1275 O O . LEU A 1 162 ? 36.938 -6.446 -14.803 1.00 58.41 162 LEU A O 1
ATOM 1279 N N . PRO A 1 163 ? 37.420 -8.404 -13.816 1.00 62.44 163 PRO A N 1
ATOM 1280 C CA . PRO A 1 163 ? 37.979 -8.974 -15.039 1.00 62.44 163 PRO A CA 1
ATOM 1281 C C . PRO A 1 163 ? 36.928 -9.089 -16.150 1.00 62.44 163 PRO A C 1
ATOM 1283 O O . PRO A 1 163 ? 37.197 -8.706 -17.285 1.00 62.44 163 PRO A O 1
ATOM 1286 N N . LEU A 1 164 ? 35.707 -9.523 -15.818 1.00 64.31 164 LEU A N 1
ATOM 1287 C CA . LEU A 1 164 ? 34.630 -9.721 -16.791 1.00 64.31 164 LEU A CA 1
ATOM 1288 C C . LEU A 1 164 ? 34.145 -8.393 -17.393 1.00 64.31 164 LEU A C 1
ATOM 1290 O O . LEU A 1 164 ? 33.947 -8.282 -18.601 1.00 64.31 164 LEU A O 1
ATOM 1294 N N . VAL A 1 165 ? 34.001 -7.355 -16.565 1.00 69.12 165 VAL A N 1
ATOM 1295 C CA . VAL A 1 165 ? 33.618 -6.010 -17.022 1.00 69.12 165 VAL A CA 1
ATOM 1296 C C . VAL A 1 165 ? 34.717 -5.398 -17.895 1.00 69.12 165 VAL A C 1
ATOM 1298 O O . VAL A 1 165 ? 34.419 -4.712 -18.876 1.00 69.12 165 VAL A O 1
ATOM 1301 N N . THR A 1 166 ? 35.986 -5.669 -17.585 1.00 71.81 166 THR A N 1
ATOM 1302 C CA . THR A 1 166 ? 37.122 -5.205 -18.395 1.00 71.81 166 THR A CA 1
ATOM 1303 C C . THR A 1 166 ? 37.177 -5.935 -19.742 1.00 71.81 166 THR A C 1
ATOM 1305 O O . THR A 1 166 ? 37.359 -5.293 -20.776 1.00 71.81 166 THR A O 1
ATOM 1308 N N . GLU A 1 167 ? 36.925 -7.247 -19.753 1.00 77.38 167 GLU A N 1
ATOM 1309 C CA . GLU A 1 167 ? 36.811 -8.081 -20.959 1.00 77.38 167 GLU A CA 1
ATOM 1310 C C . GLU A 1 167 ? 35.675 -7.593 -21.877 1.00 77.38 167 GLU A C 1
ATOM 1312 O O . GLU A 1 167 ? 35.863 -7.441 -23.086 1.00 77.38 167 GLU A O 1
ATOM 1317 N N . LEU A 1 168 ? 34.506 -7.284 -21.306 1.00 74.56 168 LEU A N 1
ATOM 1318 C CA . LEU A 1 168 ? 33.350 -6.772 -22.045 1.00 74.56 168 LEU A CA 1
ATOM 1319 C C . LEU A 1 168 ? 33.604 -5.372 -22.611 1.00 74.56 168 LEU A C 1
ATOM 1321 O O . LEU A 1 168 ? 33.319 -5.125 -23.782 1.00 74.56 168 LEU A O 1
ATOM 1325 N N . LYS A 1 169 ? 34.203 -4.465 -21.826 1.00 77.12 169 LYS A N 1
ATOM 1326 C CA . LYS A 1 169 ? 34.607 -3.137 -22.318 1.00 77.12 169 LYS A CA 1
ATOM 1327 C C . LYS A 1 169 ? 35.624 -3.244 -23.453 1.00 77.12 169 LYS A C 1
ATOM 1329 O O . LYS A 1 169 ? 35.469 -2.552 -24.457 1.00 77.12 169 LYS A O 1
ATOM 1334 N N . ARG A 1 170 ? 36.616 -4.136 -23.335 1.00 77.56 170 ARG A N 1
ATOM 1335 C CA . ARG A 1 170 ? 37.588 -4.416 -24.401 1.00 77.56 170 ARG A CA 1
ATOM 1336 C C . ARG A 1 170 ? 36.888 -4.893 -25.673 1.00 77.56 170 ARG A C 1
ATOM 1338 O O . ARG A 1 170 ? 37.123 -4.315 -26.729 1.00 77.56 170 ARG A O 1
ATOM 1345 N N . LYS A 1 171 ? 35.977 -5.868 -25.574 1.00 79.06 171 LYS A N 1
ATOM 1346 C CA . LYS A 1 171 ? 35.223 -6.373 -26.733 1.00 79.06 171 LYS A CA 1
ATOM 1347 C C . LYS A 1 171 ? 34.306 -5.324 -27.365 1.00 79.06 171 LYS A C 1
ATOM 1349 O O . LYS A 1 171 ? 34.209 -5.278 -28.587 1.00 79.06 171 LYS A O 1
ATOM 1354 N N . CYS A 1 172 ? 33.678 -4.452 -26.575 1.00 74.81 172 CYS A N 1
ATOM 1355 C CA . CYS A 1 172 ? 32.894 -3.333 -27.107 1.00 74.81 172 CYS A CA 1
ATOM 1356 C C . CYS A 1 172 ? 33.768 -2.341 -27.882 1.00 74.81 172 CYS A C 1
ATOM 1358 O O . CYS A 1 172 ? 33.381 -1.896 -28.961 1.00 74.81 172 CYS A O 1
ATOM 1360 N N . ILE A 1 173 ? 34.954 -2.019 -27.360 1.00 75.88 173 ILE A N 1
ATOM 1361 C CA . ILE A 1 173 ? 35.908 -1.139 -28.041 1.00 75.88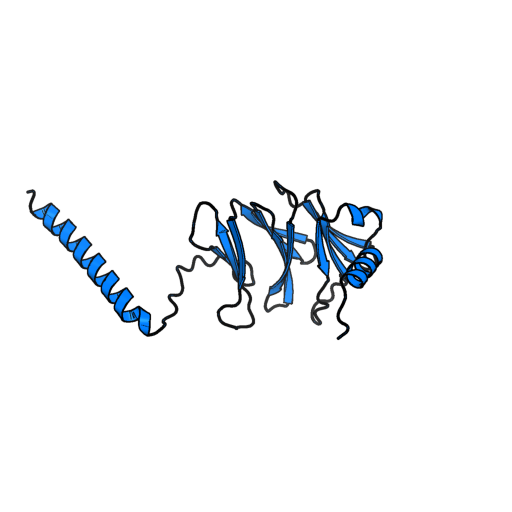 173 ILE A CA 1
ATOM 1362 C C . ILE A 1 173 ? 36.407 -1.799 -29.335 1.00 75.88 173 ILE A C 1
ATOM 1364 O O . ILE A 1 173 ? 36.370 -1.172 -30.390 1.00 75.88 173 ILE A O 1
ATOM 1368 N N . GLU A 1 174 ? 36.802 -3.073 -29.296 1.00 73.00 174 GLU A N 1
ATOM 1369 C CA . GLU A 1 174 ? 37.230 -3.830 -30.482 1.00 73.00 174 GLU A CA 1
ATOM 1370 C C . GLU A 1 174 ? 36.137 -3.890 -31.560 1.00 73.00 174 GLU A C 1
ATOM 1372 O O . GLU A 1 174 ? 36.423 -3.664 -32.736 1.00 73.00 174 GLU A O 1
ATOM 1377 N N . ALA A 1 175 ? 34.876 -4.102 -31.172 1.00 72.25 175 ALA A N 1
ATOM 1378 C CA . ALA A 1 175 ? 33.745 -4.079 -32.096 1.00 72.25 175 ALA A CA 1
ATOM 1379 C C . ALA A 1 175 ? 33.538 -2.689 -32.724 1.00 72.25 175 ALA A C 1
ATOM 1381 O O . ALA A 1 175 ? 33.367 -2.584 -33.938 1.00 72.25 175 ALA A O 1
ATOM 1382 N N . GLN A 1 176 ? 33.625 -1.611 -31.935 1.00 68.25 176 GLN A N 1
ATOM 1383 C CA . GLN A 1 176 ? 33.526 -0.238 -32.448 1.00 68.25 176 GLN A CA 1
ATOM 1384 C C . GLN A 1 176 ? 34.653 0.100 -33.437 1.00 68.25 176 GLN A C 1
ATOM 1386 O O . GLN A 1 176 ? 34.413 0.766 -34.446 1.00 68.25 176 GLN A O 1
ATOM 1391 N N . TYR A 1 177 ? 35.875 -0.377 -33.184 1.00 60.16 177 TYR A N 1
ATOM 1392 C CA . TYR A 1 177 ? 36.998 -0.206 -34.110 1.00 60.16 177 TYR A CA 1
ATOM 1393 C C . TYR A 1 177 ? 36.868 -1.070 -35.374 1.00 60.16 177 TYR A C 1
ATOM 1395 O O . TYR A 1 177 ? 37.219 -0.604 -36.458 1.00 60.16 177 TYR A O 1
ATOM 1403 N N . SER A 1 178 ? 36.319 -2.286 -35.277 1.00 61.50 178 SER A N 1
ATOM 1404 C CA . SER A 1 178 ? 36.061 -3.147 -36.441 1.00 61.50 178 SER A CA 1
ATOM 1405 C C . SER A 1 178 ? 35.041 -2.524 -37.397 1.00 61.50 178 SER A C 1
ATOM 1407 O O . SER A 1 178 ? 35.237 -2.567 -38.610 1.00 61.50 178 SER A O 1
ATOM 1409 N N . VAL A 1 179 ? 33.994 -1.883 -36.865 1.00 59.94 179 VAL A N 1
ATOM 1410 C CA . VAL A 1 179 ? 32.981 -1.182 -37.673 1.00 59.94 179 VAL A CA 1
ATOM 1411 C C . VAL A 1 179 ? 33.591 0.035 -38.379 1.00 59.94 179 VAL A C 1
ATOM 1413 O O . VAL A 1 179 ? 33.458 0.165 -39.594 1.00 59.94 179 VAL A O 1
ATOM 1416 N N . LYS A 1 180 ? 34.380 0.857 -37.669 1.00 57.78 180 LYS A N 1
ATOM 1417 C CA . LYS A 1 180 ? 35.079 2.016 -38.263 1.00 57.78 180 LYS A CA 1
ATOM 1418 C C . LYS A 1 180 ? 36.094 1.654 -39.353 1.00 57.78 180 LYS A C 1
ATOM 1420 O O . LYS A 1 180 ? 36.327 2.455 -40.256 1.00 57.78 180 LYS A O 1
ATOM 1425 N N . ASN A 1 181 ? 36.725 0.482 -39.276 1.00 52.78 181 ASN A N 1
ATOM 1426 C CA . ASN A 1 181 ? 37.680 0.037 -40.296 1.00 52.78 181 ASN A CA 1
ATOM 1427 C C . ASN A 1 181 ? 37.005 -0.636 -41.502 1.00 52.78 181 ASN A C 1
ATOM 1429 O O . ASN A 1 181 ? 37.561 -0.593 -42.598 1.00 52.78 181 ASN A O 1
ATOM 1433 N N . HIS A 1 182 ? 35.813 -1.220 -41.341 1.00 51.00 182 HIS A N 1
ATOM 1434 C CA . HIS A 1 182 ? 35.024 -1.706 -42.479 1.00 51.00 182 HIS A CA 1
ATOM 1435 C C . HIS A 1 182 ? 34.437 -0.558 -43.309 1.00 51.00 182 HIS A C 1
ATOM 1437 O O . HIS A 1 182 ? 34.414 -0.661 -44.530 1.00 51.00 182 HIS A O 1
ATOM 1443 N N . GLU A 1 183 ? 34.074 0.566 -42.689 1.00 50.91 183 GLU A N 1
ATOM 1444 C CA . GLU A 1 183 ? 33.607 1.757 -43.419 1.00 50.91 183 GLU A CA 1
ATOM 1445 C C . GLU A 1 183 ? 34.710 2.412 -44.268 1.00 50.91 183 GLU A C 1
ATOM 1447 O O . GLU A 1 183 ? 34.436 2.902 -45.356 1.00 50.91 183 GLU A O 1
ATOM 1452 N N . LYS A 1 184 ? 35.976 2.351 -43.834 1.00 50.84 184 LYS A N 1
ATOM 1453 C CA . LYS A 1 184 ? 37.129 2.863 -44.604 1.00 50.84 184 LYS A CA 1
ATOM 1454 C C . LYS A 1 184 ? 37.632 1.934 -45.710 1.00 50.84 184 LYS A C 1
ATOM 1456 O O . LYS A 1 184 ? 38.542 2.311 -46.438 1.00 50.84 184 LYS A O 1
ATOM 1461 N N . SER A 1 185 ? 37.096 0.719 -45.804 1.00 50.44 185 SER A N 1
ATOM 1462 C CA . SER A 1 185 ? 37.496 -0.266 -46.820 1.00 50.44 185 SER A CA 1
ATOM 1463 C C . SER A 1 185 ? 36.514 -0.328 -48.002 1.00 50.44 185 SER A C 1
ATOM 1465 O O . SER A 1 185 ? 36.674 -1.181 -48.871 1.00 50.44 185 SER A O 1
ATOM 1467 N N . ILE A 1 186 ? 35.483 0.531 -48.005 1.00 50.31 186 ILE A N 1
ATOM 1468 C CA . ILE A 1 186 ? 34.431 0.615 -49.037 1.00 50.31 186 ILE A CA 1
ATOM 1469 C C . ILE A 1 186 ? 34.509 1.954 -49.819 1.00 50.31 186 ILE A C 1
ATOM 1471 O O . ILE A 1 186 ? 33.655 2.225 -50.658 1.00 50.31 186 ILE A O 1
ATOM 1475 N N . GLU A 1 187 ? 35.555 2.764 -49.614 1.00 43.00 187 GLU A N 1
ATOM 1476 C CA . GLU A 1 187 ? 35.933 3.855 -50.539 1.00 43.00 187 GLU A CA 1
ATOM 1477 C C . GLU A 1 187 ? 37.042 3.421 -51.504 1.00 43.00 187 GLU A C 1
ATOM 1479 O O . GLU A 1 187 ? 38.041 2.826 -51.034 1.00 43.00 187 GLU A O 1
#

Foldseek 3Di:
DDPQDPVNVVVVLPQFADPVCSVFFQEKDADPPDVPDPDQFGIWTAGQQQKIFTTHSHDTDAIDHDPDPGGWNYKDWAAAPVRFIWIWTDDCFKIWIWTDDNYTDTPDIDGQFNDKDWDDPVPPPWTWIWTAGPVGRDIFIAGSVRDTDPDPDPPPPPVVCVVVVVVVVVVVVVVVVVVVVVVVVVD

Sequence (187 aa):
MQGITAGNVRQEFKRLLPLSIVDEVTCFVFYDNHPRDEKCIDITVCTKTGELREYFQRDLLSSITLNAASEPTEIIIMRNCKSELSYIVGNIDEVFIVSAKATLLIHTKITNVDKFSIDDPLCTGQASLRVIRKDDAVPIIFDENFKSSEVLFPVEASSDLLPLVTELKRKCIEAQYSVKNHEKSIE